Protein AF-A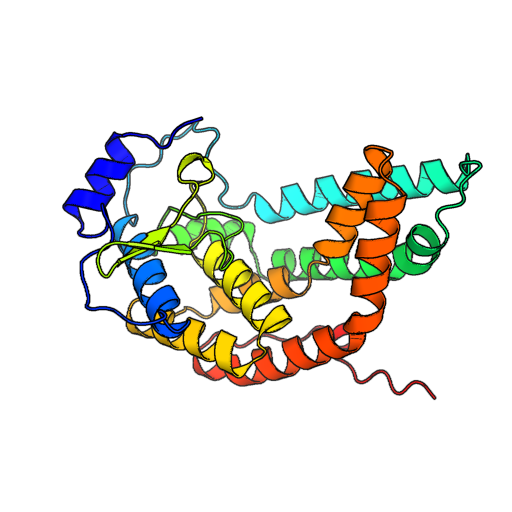0A2T5GAK4-F1 (afdb_monomer)

Mean predicted aligned error: 5.82 Å

Sequence (267 aa):
MSVPEDLLRYLERRGAGRAVAVRAGEAGHRAVGEALARLHLASRGYPLPGRSPRLRFGRLVQGWVDVLREARAFGETLRASPPESAWPLFEETYAYYHQLAQAALYYLLDHGYESLSVELRRYGVLAHQMLAPPLVAWEDGRIVFLAPDTWRFDVPTRDVAHYARHVLAEEGPESALAFLRGYAEVRPFVPEEGPFVYGVFLLPYEWIEAYKKYREGNVREAEARLAARVHRETEWANAVRKFREAWAAFGLDVAPIPWFEGARTVG

InterPro domains:
  IPR011009 Protein kinase-like domain superfamily [SSF56112] (25-243)
  IPR047175 Spore coat protein S-like [PTHR39179] (32-246)
  IPR060743 Spore coat protein Yuth-like [PF27663] (29-238)

Nearest PDB structures (foldseek):
  2q83-assembly1_A  TM=6.848E-01  e=9.026E-06  Bacillus subtilis
  2q83-assembly2_B  TM=6.922E-01  e=9.922E-06  Bacillus subtilis
  2pul-assembly1_B  TM=3.977E-01  e=2.954E-02  Bacillus subtilis
  2pul-assembly1_A  TM=4.063E-01  e=7.260E-02  Bacillus subtilis
  2pun-assembly1_A  TM=3.745E-01  e=1.165E-01  Bacillus subtilis

Organism: NCBI:txid933949

pLDDT: mean 87.03, std 13.25, range [29.89, 97.31]

Structure (mmCIF, N/CA/C/O backbone):
data_AF-A0A2T5GAK4-F1
#
_entry.id   AF-A0A2T5GAK4-F1
#
loop_
_atom_site.group_PDB
_atom_site.id
_atom_site.type_symbol
_atom_site.label_atom_id
_atom_site.label_alt_id
_atom_site.label_comp_id
_atom_site.label_asym_id
_atom_site.label_entity_id
_atom_site.label_seq_id
_atom_site.pdbx_PDB_ins_code
_atom_site.Cartn_x
_atom_site.Cartn_y
_atom_site.Cartn_z
_atom_site.occupancy
_atom_site.B_iso_or_equiv
_atom_site.auth_seq_id
_atom_site.auth_comp_id
_atom_site.auth_asym_id
_atom_site.auth_atom_id
_atom_site.pdbx_PDB_model_num
ATOM 1 N N . MET A 1 1 ? -10.006 17.665 -5.309 1.00 59.19 1 MET A N 1
ATOM 2 C CA . MET A 1 1 ? -11.305 17.755 -4.594 1.00 59.19 1 MET A CA 1
ATOM 3 C C . MET A 1 1 ? -11.008 17.745 -3.102 1.00 59.19 1 MET A C 1
ATOM 5 O O . MET A 1 1 ? -10.270 16.861 -2.687 1.00 59.19 1 MET A O 1
ATOM 9 N N . SER A 1 2 ? -11.548 18.668 -2.306 1.00 68.56 2 SER A N 1
ATOM 10 C CA . SER A 1 2 ? -11.371 18.712 -0.841 1.00 68.56 2 SER A CA 1
ATOM 11 C C . SER A 1 2 ? -12.211 17.648 -0.123 1.00 68.56 2 SER A C 1
ATOM 13 O O . SER A 1 2 ? -13.217 17.174 -0.667 1.00 68.56 2 SER A O 1
ATOM 15 N N . VAL A 1 3 ? -11.776 17.204 1.062 1.00 72.75 3 VAL A N 1
ATOM 16 C CA . VAL A 1 3 ? -12.572 16.294 1.910 1.00 72.75 3 VAL A CA 1
ATOM 17 C C . VAL A 1 3 ? -13.892 16.968 2.270 1.00 72.75 3 VAL A C 1
ATOM 19 O O . VAL A 1 3 ? -13.86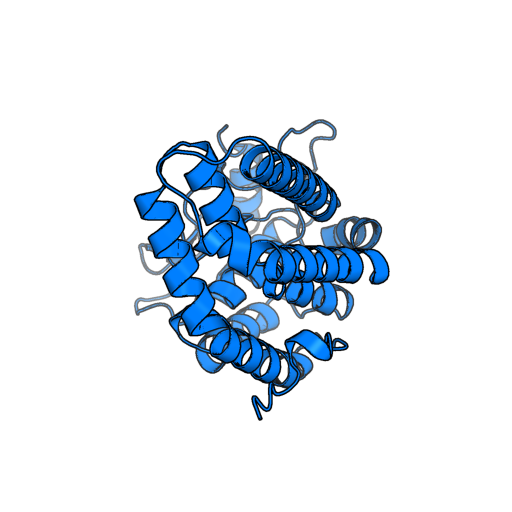8 18.154 2.593 1.00 72.75 3 VAL A O 1
ATOM 22 N N . PRO A 1 4 ? -15.028 16.250 2.224 1.00 80.19 4 PRO A N 1
ATOM 23 C CA . PRO A 1 4 ? -16.300 16.817 2.653 1.00 80.19 4 PRO A CA 1
ATOM 24 C C . PRO A 1 4 ? -16.226 17.324 4.106 1.00 80.19 4 PRO A C 1
ATOM 26 O O . PRO A 1 4 ? -15.792 16.597 5.001 1.00 80.19 4 PRO A O 1
ATOM 29 N N . GLU A 1 5 ? -16.636 18.568 4.365 1.00 84.31 5 GLU A N 1
ATOM 30 C CA . GLU A 1 5 ? -16.594 19.161 5.716 1.00 84.31 5 GLU A CA 1
ATOM 31 C C . GLU A 1 5 ? -17.464 18.400 6.725 1.00 84.31 5 GLU A C 1
ATOM 33 O O . GLU A 1 5 ? -17.171 18.340 7.918 1.00 84.31 5 GLU A O 1
ATOM 38 N N . ASP A 1 6 ? -18.561 17.808 6.262 1.00 85.69 6 ASP A N 1
ATOM 39 C CA . ASP A 1 6 ? -19.425 16.956 7.070 1.00 85.69 6 ASP A CA 1
ATOM 40 C C . ASP A 1 6 ? -18.721 15.663 7.507 1.00 85.69 6 ASP A C 1
ATOM 42 O O . ASP A 1 6 ? -18.937 15.231 8.639 1.00 85.69 6 ASP A O 1
ATOM 46 N N . LEU A 1 7 ? -17.834 15.097 6.677 1.00 84.38 7 LEU A N 1
ATOM 47 C CA . LEU A 1 7 ? -16.979 13.975 7.067 1.00 84.38 7 LEU A CA 1
ATOM 48 C C . L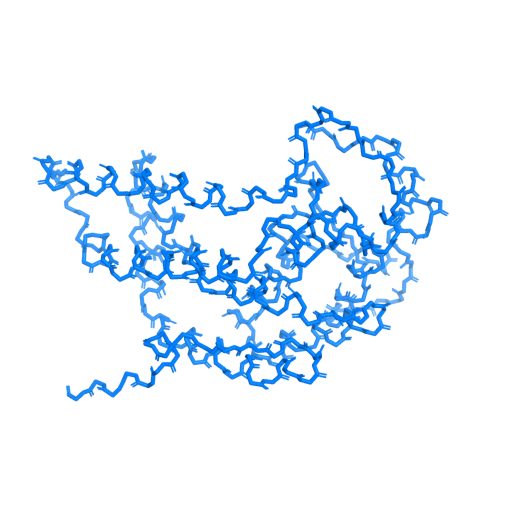EU A 1 7 ? -15.987 14.400 8.152 1.00 84.38 7 LEU A C 1
ATOM 50 O O . LEU A 1 7 ? -15.855 13.699 9.151 1.00 84.38 7 LEU A O 1
ATOM 54 N N . LEU A 1 8 ? -15.338 15.557 8.008 1.00 83.69 8 LEU A N 1
ATOM 55 C CA . LEU A 1 8 ? -14.422 16.062 9.036 1.00 83.69 8 LEU A CA 1
ATOM 56 C C . LEU A 1 8 ? -15.151 16.263 10.373 1.00 83.69 8 LEU A C 1
ATOM 58 O O . LEU A 1 8 ? -14.740 15.694 11.381 1.00 83.69 8 LEU A O 1
ATOM 62 N N . ARG A 1 9 ? -16.308 16.937 10.368 1.00 85.06 9 ARG A N 1
ATOM 63 C CA . ARG A 1 9 ? -17.152 17.103 11.568 1.00 85.06 9 ARG A CA 1
ATOM 64 C C . ARG A 1 9 ? -17.655 15.773 12.133 1.00 85.06 9 ARG A C 1
ATOM 66 O O . ARG A 1 9 ? -17.832 15.623 13.342 1.00 85.06 9 ARG A O 1
ATOM 73 N N . TYR A 1 10 ? -17.938 14.795 11.274 1.00 86.06 10 TYR A N 1
ATOM 74 C CA . TYR A 1 10 ? -18.326 13.454 11.703 1.00 86.06 10 TYR A CA 1
ATOM 75 C C . TYR A 1 10 ? -17.196 12.759 12.468 1.00 86.06 10 TYR A C 1
ATOM 77 O O . TYR A 1 10 ? -17.441 12.215 13.544 1.00 86.06 10 TYR A O 1
ATOM 85 N N . LEU A 1 11 ? -15.968 12.832 11.949 1.00 84.88 11 LEU A N 1
ATOM 86 C CA . LEU A 1 11 ? -14.782 12.306 12.617 1.00 84.88 11 LEU A CA 1
ATOM 87 C C . LEU A 1 11 ? -14.514 13.050 13.935 1.00 84.88 11 LEU A C 1
ATOM 89 O O . LEU A 1 11 ? -14.243 12.403 14.945 1.00 84.88 11 LEU A O 1
ATOM 93 N N . GLU A 1 12 ? -14.655 14.382 13.966 1.00 82.31 12 GLU A N 1
ATOM 94 C CA . GLU A 1 12 ? -14.501 15.218 15.177 1.00 82.31 12 GLU A CA 1
ATOM 95 C C . GLU A 1 12 ? -15.423 14.756 16.302 1.00 82.31 12 GLU A C 1
ATOM 97 O O . GLU A 1 12 ? -14.962 14.457 17.403 1.00 82.31 12 GLU A O 1
ATOM 102 N N . ARG A 1 13 ? -16.715 14.576 16.010 1.00 84.19 13 ARG A N 1
ATOM 103 C CA . ARG A 1 13 ? -17.699 14.108 17.001 1.00 84.19 13 ARG A CA 1
ATOM 104 C C . ARG A 1 13 ? -17.415 12.711 17.550 1.00 84.19 13 ARG A C 1
ATOM 106 O O . ARG A 1 13 ? -17.931 12.364 18.606 1.00 84.19 13 ARG A O 1
ATOM 113 N N . ARG A 1 14 ? -16.622 11.907 16.842 1.00 81.56 14 ARG A N 1
ATOM 114 C CA . ARG A 1 14 ? -16.227 10.551 17.249 1.00 81.56 14 ARG A CA 1
ATOM 115 C C . ARG A 1 14 ? -14.817 10.483 17.826 1.00 81.56 14 ARG A C 1
ATOM 117 O O . ARG A 1 14 ? -14.262 9.396 17.952 1.00 81.56 14 ARG A O 1
ATOM 124 N N . GLY A 1 15 ? -14.247 11.635 18.175 1.00 72.00 15 GLY A N 1
ATOM 125 C CA . GLY A 1 15 ? -12.924 11.723 18.784 1.00 72.00 15 GLY A CA 1
ATOM 126 C C . GLY A 1 15 ? -11.774 11.433 17.818 1.00 72.00 15 GLY A C 1
ATOM 127 O O . GLY A 1 15 ? -10.664 11.186 18.274 1.00 72.00 15 GLY A O 1
ATOM 128 N N . ALA A 1 16 ? -12.016 11.451 16.503 1.00 73.00 16 ALA A N 1
ATOM 129 C CA . ALA A 1 16 ? -10.972 11.315 15.482 1.00 73.00 16 ALA A CA 1
ATOM 130 C C . ALA A 1 16 ? -10.654 12.618 14.751 1.00 73.00 16 ALA A C 1
ATOM 132 O O . ALA A 1 16 ? -9.626 12.723 14.085 1.00 73.00 16 ALA A O 1
ATOM 133 N N . GLY A 1 17 ? -11.534 13.610 14.826 1.00 48.59 17 GLY A N 1
ATOM 134 C CA . GLY A 1 17 ? -11.313 14.860 14.124 1.00 48.59 17 GLY A CA 1
ATOM 135 C C . GLY A 1 17 ? -10.404 15.773 14.930 1.00 48.59 17 GLY A C 1
ATOM 136 O O . GLY A 1 17 ? -10.719 16.163 16.053 1.00 48.59 17 GLY A O 1
ATOM 137 N N . ARG A 1 18 ? -9.244 16.033 14.321 1.00 49.84 18 ARG A N 1
ATOM 138 C CA . ARG A 1 18 ? -7.993 16.475 14.944 1.00 49.84 18 ARG A CA 1
ATOM 139 C C . ARG A 1 18 ? -7.481 15.429 15.927 1.00 49.84 18 ARG A C 1
ATOM 141 O O . ARG A 1 18 ? -7.819 15.475 17.106 1.00 49.84 18 ARG A O 1
ATOM 148 N N . ALA A 1 19 ? -6.676 14.496 15.415 1.00 42.44 19 ALA A N 1
ATOM 149 C CA . ALA A 1 19 ? -5.935 13.490 16.172 1.00 42.44 19 ALA A CA 1
ATOM 150 C C . ALA A 1 19 ? -5.631 13.948 17.603 1.00 42.44 19 ALA A C 1
ATOM 152 O O . ALA A 1 19 ? -5.143 15.049 17.814 1.00 42.44 19 ALA A O 1
ATOM 153 N N . VAL A 1 20 ? -6.050 13.158 18.581 1.00 39.75 20 VAL A N 1
ATOM 154 C CA . VAL A 1 20 ? -6.153 13.520 19.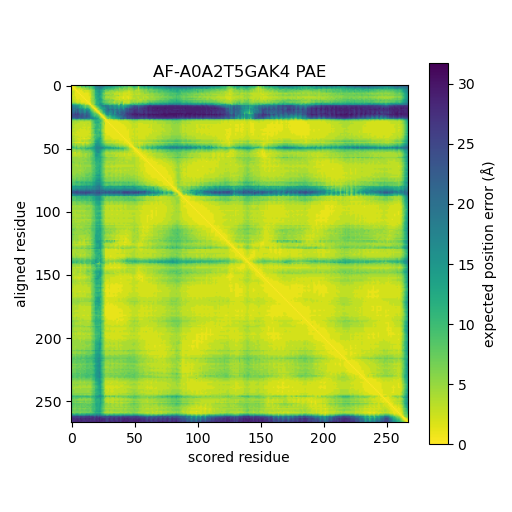998 1.00 39.75 20 VAL A CA 1
ATOM 155 C C . VAL A 1 20 ? -4.767 13.549 20.656 1.00 39.75 20 VAL A C 1
ATOM 157 O O . VAL A 1 20 ? -3.927 12.709 20.356 1.00 39.75 20 VAL A O 1
ATOM 160 N N . ALA A 1 21 ? -4.534 14.546 21.521 1.00 31.47 21 ALA A N 1
ATOM 161 C CA . ALA A 1 21 ? -3.251 14.846 22.171 1.00 31.47 21 ALA A CA 1
ATOM 162 C C . ALA A 1 21 ? -2.690 13.683 22.995 1.00 31.47 21 ALA A C 1
ATOM 164 O O . ALA A 1 21 ? -3.355 13.224 23.923 1.00 31.47 21 ALA A O 1
ATOM 165 N N . VAL A 1 22 ? -1.433 13.313 22.740 1.00 36.75 22 VAL A N 1
ATOM 166 C CA . VAL A 1 22 ? -0.571 12.505 23.615 1.00 36.75 22 VAL A CA 1
ATOM 167 C C . VAL A 1 22 ? 0.879 13.035 23.547 1.00 36.75 22 VAL A C 1
ATOM 169 O O . VAL A 1 22 ? 1.380 13.436 22.513 1.00 36.75 22 VAL A O 1
ATOM 172 N N . ARG A 1 23 ? 1.579 13.132 24.678 1.00 30.69 23 ARG A N 1
ATOM 173 C CA . ARG A 1 23 ? 2.852 13.878 24.798 1.00 30.69 23 ARG A CA 1
ATOM 174 C C . ARG A 1 23 ? 4.008 13.376 23.901 1.00 30.69 23 ARG A C 1
ATOM 176 O O . ARG A 1 23 ? 4.046 12.224 23.497 1.00 30.69 23 ARG A O 1
ATOM 183 N N . ALA A 1 24 ? 4.939 14.303 23.648 1.00 29.89 24 ALA A N 1
ATOM 184 C CA . ALA A 1 24 ? 6.011 14.310 22.647 1.00 29.89 24 ALA A CA 1
ATOM 185 C C . ALA A 1 24 ? 7.030 13.151 22.665 1.00 29.89 24 ALA A C 1
ATOM 187 O O . ALA A 1 24 ? 7.541 12.773 23.717 1.00 29.89 24 ALA A O 1
ATOM 188 N N . GLY A 1 25 ? 7.395 12.719 21.454 1.00 38.38 25 GLY A N 1
ATOM 189 C CA . GLY A 1 25 ? 8.554 11.903 21.080 1.00 38.38 25 GLY A CA 1
ATOM 190 C C . GLY A 1 25 ? 8.382 11.432 19.630 1.00 38.38 25 GLY A C 1
ATOM 191 O O . GLY A 1 25 ? 7.242 11.367 19.177 1.00 38.38 25 GLY A O 1
ATOM 192 N N . GLU A 1 26 ? 9.467 11.141 18.900 1.00 49.19 26 GLU A N 1
ATOM 193 C CA . GLU A 1 26 ? 9.424 10.415 17.616 1.00 49.19 26 GLU A CA 1
ATOM 194 C C . GLU A 1 26 ? 8.386 9.294 17.710 1.00 49.19 26 GLU A C 1
ATOM 196 O O . GLU A 1 26 ? 8.553 8.339 18.474 1.00 49.19 26 GLU A O 1
ATOM 201 N N . ALA A 1 27 ? 7.252 9.452 17.028 1.00 58.59 27 ALA A N 1
ATOM 202 C CA . ALA A 1 27 ? 6.162 8.511 17.184 1.00 58.59 27 ALA A CA 1
ATOM 203 C C . ALA A 1 27 ? 6.578 7.203 16.522 1.00 58.59 27 ALA A C 1
ATOM 205 O O . ALA A 1 27 ? 6.515 7.068 15.301 1.00 58.59 27 ALA A O 1
ATOM 206 N N . GLY A 1 28 ? 7.013 6.242 17.335 1.00 85.50 28 GLY A N 1
ATOM 207 C CA . GLY A 1 28 ? 7.319 4.906 16.849 1.00 85.50 28 GLY A CA 1
ATOM 208 C C . GLY A 1 28 ? 6.122 4.347 16.085 1.00 85.50 28 GLY A C 1
ATOM 209 O O . GLY A 1 28 ? 4.968 4.650 16.402 1.00 85.50 28 GLY A O 1
ATOM 210 N N . HIS A 1 29 ? 6.377 3.505 15.089 1.00 93.44 29 HIS A N 1
ATOM 211 C CA . HIS A 1 29 ? 5.343 2.986 14.191 1.00 93.44 29 HIS A CA 1
ATOM 212 C C . HIS A 1 29 ? 4.113 2.397 14.890 1.00 93.44 29 HIS A C 1
ATOM 214 O O . HIS A 1 29 ? 3.007 2.469 14.357 1.00 93.44 29 HIS A O 1
ATOM 220 N N . ARG A 1 30 ? 4.274 1.875 16.112 1.00 94.75 30 ARG A N 1
ATOM 221 C CA . ARG A 1 30 ? 3.161 1.453 16.971 1.00 94.75 30 ARG A CA 1
ATOM 222 C C . ARG A 1 30 ? 2.136 2.567 17.206 1.00 94.75 30 ARG A C 1
ATOM 224 O O . ARG A 1 30 ? 0.949 2.342 17.001 1.00 94.75 30 ARG A O 1
ATOM 231 N N . ALA A 1 31 ? 2.572 3.768 17.579 1.00 92.06 31 ALA A N 1
ATOM 232 C CA . ALA A 1 31 ? 1.668 4.895 17.802 1.00 92.06 31 ALA A CA 1
ATOM 233 C C . ALA A 1 31 ? 0.937 5.292 16.506 1.00 92.06 31 ALA A C 1
ATOM 235 O O . ALA A 1 31 ? -0.252 5.609 16.538 1.00 92.06 31 ALA A O 1
ATOM 236 N N . VAL A 1 32 ? 1.615 5.206 15.354 1.00 94.19 32 VAL A N 1
ATOM 237 C CA . VAL A 1 32 ? 0.993 5.440 14.038 1.00 94.19 32 VAL A CA 1
ATOM 238 C C . VAL A 1 32 ? -0.094 4.408 13.748 1.00 94.19 32 VAL A C 1
ATOM 240 O O . VAL A 1 32 ? -1.190 4.785 13.330 1.00 94.19 32 VAL A O 1
ATOM 243 N N . GLY A 1 33 ? 0.169 3.129 14.024 1.00 95.81 33 GLY A N 1
ATOM 244 C CA . GLY A 1 33 ? -0.825 2.060 13.910 1.00 95.81 33 GLY A CA 1
ATOM 245 C C . GLY A 1 33 ? -2.055 2.327 14.772 1.00 95.81 33 GLY A C 1
ATOM 246 O O . GLY A 1 33 ? -3.183 2.260 14.279 1.00 95.81 33 GLY A O 1
ATOM 247 N N . GLU A 1 34 ? -1.838 2.717 16.028 1.00 95.25 34 GLU A N 1
ATOM 248 C CA . GLU A 1 34 ? -2.904 3.038 16.977 1.00 95.25 34 GLU A CA 1
ATOM 249 C C . GLU A 1 34 ? -3.774 4.210 16.488 1.00 95.25 34 GLU A C 1
ATOM 251 O O . GLU A 1 34 ? -5.005 4.119 16.438 1.00 95.25 34 GLU A O 1
ATOM 256 N N . ALA A 1 35 ? -3.141 5.311 16.072 1.00 92.88 35 ALA A N 1
ATOM 257 C CA . ALA A 1 35 ? -3.831 6.495 15.569 1.00 92.88 35 ALA A CA 1
ATOM 258 C C . ALA A 1 35 ? -4.633 6.197 14.293 1.00 92.88 35 ALA A C 1
ATOM 260 O O . ALA A 1 35 ? -5.776 6.647 14.154 1.00 92.88 35 ALA A O 1
ATOM 261 N N . LEU A 1 36 ? -4.068 5.401 13.382 1.00 95.00 36 LEU A N 1
ATOM 262 C CA . LEU A 1 36 ? -4.729 5.009 12.142 1.00 95.00 36 LEU A CA 1
ATOM 263 C C . LEU A 1 36 ? -5.955 4.128 12.415 1.00 95.00 36 LEU A C 1
ATOM 265 O O . LEU A 1 36 ? -7.020 4.340 11.832 1.00 95.00 36 LEU A O 1
ATOM 269 N N . ALA A 1 37 ? -5.846 3.165 13.332 1.00 95.69 37 ALA A N 1
ATOM 270 C CA . ALA A 1 37 ? -6.973 2.327 13.730 1.00 95.69 37 ALA A CA 1
ATOM 271 C C . ALA A 1 37 ? -8.119 3.156 14.334 1.00 95.69 37 ALA A C 1
ATOM 273 O O . ALA A 1 37 ? -9.284 2.946 13.984 1.00 95.69 37 ALA A O 1
ATOM 274 N N . ARG A 1 38 ? -7.805 4.155 15.174 1.00 94.06 38 ARG A N 1
ATOM 275 C CA . ARG A 1 38 ? -8.803 5.089 15.728 1.00 94.06 38 ARG A CA 1
ATOM 276 C C . ARG A 1 38 ? -9.499 5.901 14.631 1.00 94.06 38 ARG A C 1
ATOM 278 O O . ARG A 1 38 ? -10.726 6.016 14.660 1.00 94.06 38 ARG A O 1
ATOM 285 N N . LEU A 1 39 ? -8.754 6.414 13.645 1.00 92.19 39 LEU A N 1
ATOM 286 C CA . LEU A 1 39 ? -9.322 7.123 12.489 1.00 92.19 39 LEU A CA 1
ATOM 287 C C . LEU A 1 39 ? -10.314 6.235 11.723 1.00 92.19 39 LEU A C 1
ATOM 289 O O . LEU A 1 39 ? -11.446 6.645 11.445 1.00 92.19 39 LEU A O 1
ATOM 293 N N . HIS A 1 40 ? -9.916 4.999 11.421 1.00 94.62 40 HIS A N 1
ATOM 294 C CA . HIS A 1 40 ? -10.762 4.045 10.713 1.00 94.62 40 HIS A CA 1
ATOM 295 C C . HIS A 1 40 ? -12.032 3.701 11.493 1.00 94.62 40 HIS A C 1
ATOM 297 O O . HIS A 1 40 ? -13.131 3.807 10.939 1.00 94.62 40 HIS A O 1
ATOM 303 N N . LEU A 1 41 ? -11.914 3.376 12.784 1.00 93.50 41 LEU A N 1
ATOM 304 C CA . LEU A 1 41 ? -13.068 3.091 13.638 1.00 93.50 41 LEU A CA 1
ATOM 305 C C . LEU A 1 41 ? -14.018 4.285 13.737 1.00 93.50 41 LEU A C 1
ATOM 307 O O . LEU A 1 41 ? -15.235 4.108 13.677 1.00 93.50 41 LEU A O 1
ATOM 311 N N . ALA A 1 42 ? -13.494 5.505 13.837 1.00 92.19 42 ALA A N 1
ATOM 312 C CA . ALA A 1 42 ? -14.329 6.695 13.881 1.00 92.19 42 ALA A CA 1
ATOM 313 C C . ALA A 1 42 ? -15.108 6.905 12.579 1.00 92.19 42 ALA A C 1
ATOM 315 O O . ALA A 1 42 ? -16.262 7.325 12.634 1.00 92.19 42 ALA A O 1
ATOM 316 N N . SER A 1 43 ? -14.532 6.551 11.425 1.00 92.44 43 SER A N 1
ATOM 317 C CA . SER A 1 43 ? -15.225 6.629 10.133 1.00 92.44 43 SER A CA 1
ATOM 318 C C . SER A 1 43 ? -16.385 5.631 9.996 1.00 92.44 43 SER A C 1
ATOM 320 O O . SER A 1 43 ? -17.304 5.866 9.214 1.00 92.44 43 SER A O 1
ATOM 322 N N . ARG A 1 44 ? -16.391 4.532 10.766 1.00 92.06 44 ARG A N 1
ATOM 323 C CA . ARG A 1 44 ? -17.405 3.465 10.693 1.00 92.06 44 ARG A CA 1
ATOM 324 C C . ARG A 1 44 ? -18.827 4.024 10.714 1.00 92.06 44 ARG A C 1
ATOM 326 O O . ARG A 1 44 ? -19.180 4.792 11.603 1.00 92.06 44 ARG A O 1
ATOM 333 N N . GLY A 1 45 ? -19.677 3.592 9.786 1.00 89.50 45 GLY A N 1
ATOM 334 C CA . GLY A 1 45 ? -21.082 4.014 9.731 1.00 89.50 45 GLY A CA 1
ATOM 335 C C . GLY A 1 45 ? -21.310 5.437 9.213 1.00 89.50 45 GLY A C 1
ATOM 336 O O . GLY A 1 45 ? -22.447 5.901 9.246 1.00 89.50 45 GLY A O 1
ATOM 337 N N . TYR A 1 46 ? -20.268 6.124 8.727 1.00 90.81 46 TYR A N 1
ATOM 338 C CA . TYR A 1 46 ? -20.453 7.374 7.996 1.00 90.81 46 TYR A CA 1
ATOM 339 C C . TYR A 1 46 ? -21.335 7.114 6.757 1.00 90.81 46 TYR A C 1
ATOM 341 O O . TYR A 1 46 ? -21.065 6.163 6.012 1.00 90.81 46 TYR A O 1
ATOM 349 N N . PRO A 1 47 ? -22.393 7.914 6.528 1.00 89.12 47 PRO A N 1
ATOM 350 C CA . PRO A 1 47 ? -23.311 7.701 5.416 1.00 89.12 47 PRO A CA 1
ATOM 351 C C . PRO A 1 47 ? -22.600 7.948 4.082 1.00 89.12 47 PRO A C 1
ATOM 353 O O . PRO A 1 47 ? -22.197 9.065 3.768 1.00 89.12 47 PRO A O 1
ATOM 356 N N . LEU A 1 48 ? -22.448 6.891 3.283 1.00 86.81 48 LEU A N 1
ATOM 357 C CA . LEU A 1 48 ? -21.737 6.970 2.013 1.00 86.81 48 LEU A CA 1
ATOM 358 C C . LEU A 1 48 ? -22.604 7.631 0.927 1.00 86.81 48 LEU A C 1
ATOM 360 O O . LEU A 1 48 ? -23.692 7.135 0.624 1.00 86.81 48 LEU A O 1
ATOM 364 N N . PRO A 1 49 ? -22.117 8.694 0.267 1.00 81.44 49 PRO A N 1
ATOM 365 C CA . PRO A 1 49 ? -22.820 9.289 -0.860 1.00 81.44 49 PRO A CA 1
ATOM 366 C C . PRO A 1 49 ? -22.788 8.342 -2.066 1.00 81.44 49 PRO A C 1
ATOM 368 O O . PRO A 1 49 ? -21.728 8.120 -2.649 1.00 81.44 49 PRO A O 1
ATOM 371 N N . GLY A 1 50 ? -23.947 7.809 -2.471 1.00 79.00 50 GLY A N 1
ATOM 372 C CA . GLY A 1 50 ? -24.060 6.705 -3.442 1.00 79.00 50 GLY A CA 1
ATOM 373 C C . GLY A 1 50 ? -23.435 6.930 -4.829 1.00 79.00 50 GLY A C 1
ATOM 374 O O . GLY A 1 50 ? -23.126 5.960 -5.513 1.00 79.00 50 GLY A O 1
ATOM 375 N N . ARG A 1 51 ? -23.198 8.181 -5.250 1.00 82.69 51 ARG A N 1
ATOM 376 C CA . ARG A 1 51 ? -22.522 8.523 -6.522 1.00 82.69 51 ARG A CA 1
ATOM 377 C C . ARG A 1 51 ? -21.195 9.263 -6.336 1.00 82.69 51 ARG A C 1
ATOM 379 O O . ARG A 1 51 ? -20.735 9.952 -7.242 1.00 82.69 51 ARG A O 1
ATOM 386 N N . SER A 1 52 ? -20.573 9.163 -5.165 1.00 86.31 52 SER A N 1
ATOM 387 C CA . SER A 1 52 ? -19.346 9.913 -4.910 1.00 86.31 52 SER A CA 1
ATOM 388 C C . SER A 1 52 ? -18.161 9.396 -5.727 1.00 86.31 52 SER A C 1
ATOM 390 O O . SER A 1 52 ? -17.842 8.204 -5.660 1.00 86.31 52 SER A O 1
ATOM 392 N N . PRO A 1 53 ? -17.411 10.287 -6.405 1.00 84.94 53 PRO A N 1
ATOM 393 C CA . PRO A 1 53 ? -16.186 9.919 -7.107 1.00 84.94 53 PRO A CA 1
ATOM 394 C C . PRO A 1 53 ? -15.065 9.481 -6.154 1.00 84.94 53 PRO A C 1
ATOM 396 O O . PRO A 1 53 ? -14.005 9.074 -6.627 1.00 84.94 53 PRO A O 1
ATOM 399 N N . ARG A 1 54 ? -15.268 9.546 -4.829 1.00 88.31 54 ARG A N 1
ATOM 400 C CA . ARG A 1 54 ? -14.346 9.034 -3.804 1.00 88.31 54 ARG A CA 1
ATOM 401 C C . ARG A 1 54 ? -14.576 7.567 -3.438 1.00 88.31 54 ARG A C 1
ATOM 403 O O . ARG A 1 54 ? -13.721 7.011 -2.762 1.00 88.31 54 ARG A O 1
ATOM 410 N N . LEU A 1 55 ? -15.686 6.948 -3.848 1.00 91.31 55 LEU A N 1
ATOM 411 C CA . LEU A 1 55 ? -15.962 5.535 -3.563 1.00 91.31 55 LEU A CA 1
ATOM 412 C C . LEU A 1 55 ? -14.986 4.626 -4.322 1.00 91.31 55 LEU A C 1
ATOM 414 O O . LEU A 1 55 ? -14.847 4.733 -5.544 1.00 91.31 55 LEU A O 1
ATOM 418 N N . ARG A 1 56 ? -14.283 3.756 -3.591 1.00 90.81 56 ARG A N 1
ATOM 419 C CA . ARG A 1 56 ? -13.230 2.867 -4.112 1.00 90.81 56 ARG A CA 1
ATOM 420 C C . ARG A 1 56 ? -13.346 1.407 -3.682 1.00 90.81 56 ARG A C 1
ATOM 422 O O . ARG A 1 56 ? -12.649 0.588 -4.266 1.00 90.81 56 ARG A O 1
ATOM 429 N N . PHE A 1 57 ? -14.267 1.070 -2.782 1.00 90.00 57 PHE A N 1
ATOM 430 C CA . PHE A 1 57 ? -14.564 -0.321 -2.429 1.00 90.00 57 PHE A CA 1
ATOM 431 C C . PHE A 1 57 ? -14.706 -1.225 -3.658 1.00 90.00 57 PHE A C 1
ATOM 433 O O . PHE A 1 57 ? -15.471 -0.903 -4.571 1.00 90.00 57 PHE A O 1
ATOM 440 N N . GLY A 1 58 ? -13.966 -2.332 -3.662 1.00 88.06 58 GLY A N 1
ATOM 441 C CA . GLY A 1 58 ? -13.972 -3.346 -4.717 1.00 88.06 58 GLY A CA 1
ATOM 442 C C . GLY A 1 58 ? -13.235 -2.937 -5.990 1.00 88.06 58 GLY A C 1
ATOM 443 O O . GLY A 1 58 ? -13.112 -3.735 -6.909 1.00 88.06 58 GLY A O 1
ATOM 444 N N . ARG A 1 59 ? -12.704 -1.709 -6.072 1.00 89.81 59 ARG A N 1
ATOM 445 C CA . ARG A 1 59 ? -12.125 -1.171 -7.315 1.00 89.81 59 ARG A CA 1
ATOM 446 C C . ARG A 1 59 ? -10.611 -1.304 -7.422 1.00 89.81 59 ARG A C 1
ATOM 448 O O . ARG A 1 59 ? -10.074 -0.981 -8.479 1.00 89.81 59 ARG A O 1
ATOM 455 N N . LEU A 1 60 ? -9.916 -1.738 -6.365 1.00 89.81 60 LEU A N 1
ATOM 456 C CA . LEU A 1 60 ? -8.454 -1.873 -6.380 1.00 89.81 60 LEU A CA 1
ATOM 457 C C . LEU A 1 60 ? -7.988 -2.779 -7.523 1.00 89.81 60 LEU A C 1
ATOM 459 O O . LEU A 1 60 ? -7.170 -2.356 -8.335 1.00 89.81 60 LEU A O 1
ATOM 463 N N . VAL A 1 61 ? -8.565 -3.981 -7.609 1.00 92.06 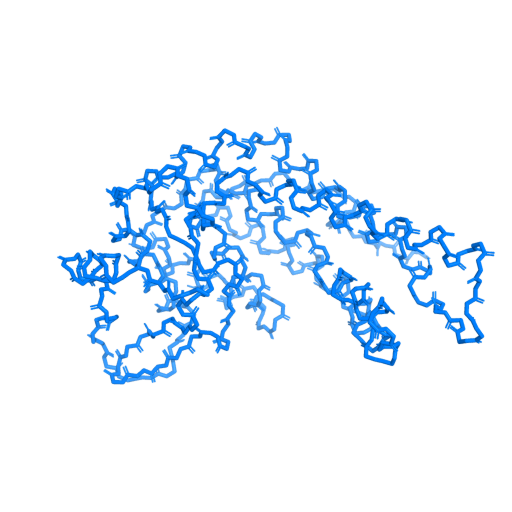61 VAL A N 1
ATOM 464 C CA . VAL A 1 61 ? -8.206 -4.980 -8.623 1.00 92.06 61 VAL A CA 1
ATOM 465 C C . VAL A 1 61 ? -8.425 -4.442 -10.032 1.00 92.06 61 VAL A C 1
ATOM 467 O O . VAL A 1 61 ? -7.508 -4.515 -10.843 1.00 92.06 61 VAL A O 1
ATOM 470 N N . GLN A 1 62 ? -9.578 -3.827 -10.318 1.00 91.94 62 GLN A N 1
ATOM 471 C CA . GLN A 1 62 ? -9.831 -3.243 -11.640 1.00 91.94 62 GLN A CA 1
ATOM 472 C C . GLN A 1 62 ? -8.796 -2.165 -11.995 1.00 91.94 62 GLN A C 1
ATOM 474 O O . GLN A 1 62 ? -8.286 -2.150 -13.111 1.00 91.94 62 GLN A O 1
ATOM 479 N N . GLY A 1 63 ? -8.425 -1.312 -11.034 1.00 91.44 63 GLY A N 1
ATOM 480 C CA . GLY A 1 63 ? -7.372 -0.319 -11.244 1.00 91.44 63 GLY A CA 1
ATOM 481 C C . GLY A 1 63 ? -6.017 -0.947 -11.587 1.00 91.44 63 GLY A C 1
ATOM 482 O O . GLY A 1 63 ? -5.284 -0.408 -12.411 1.00 91.44 63 GLY A O 1
ATOM 483 N N . TRP A 1 64 ? -5.687 -2.100 -10.998 1.00 93.81 64 TRP A N 1
ATOM 484 C CA . TRP A 1 64 ? -4.471 -2.841 -11.339 1.00 93.81 64 TRP A CA 1
ATOM 485 C C . TRP A 1 64 ? -4.569 -3.529 -12.705 1.00 93.81 64 TRP A C 1
ATOM 487 O O . TRP A 1 64 ? -3.595 -3.487 -13.453 1.00 93.81 64 TRP A O 1
ATOM 497 N N . VAL A 1 65 ? -5.732 -4.091 -13.074 1.00 95.12 65 VAL A N 1
ATOM 498 C CA . VAL A 1 65 ? -5.976 -4.630 -14.431 1.00 95.12 65 VAL A CA 1
ATOM 499 C C . VAL A 1 65 ? -5.674 -3.568 -15.483 1.00 95.12 65 VAL A C 1
ATOM 501 O O . VAL A 1 65 ? -4.970 -3.845 -16.455 1.00 95.12 65 VAL A O 1
ATOM 504 N N . ASP A 1 66 ? -6.213 -2.364 -15.295 1.00 94.75 66 ASP A N 1
ATOM 505 C CA . ASP A 1 66 ? -6.078 -1.283 -16.267 1.00 94.75 66 ASP A CA 1
ATOM 506 C C . ASP A 1 66 ? -4.608 -0.868 -16.412 1.00 94.75 66 ASP A C 1
ATOM 508 O O . ASP A 1 66 ? -4.085 -0.848 -17.526 1.00 94.75 66 ASP A O 1
ATOM 512 N N . VAL A 1 67 ? -3.896 -0.674 -15.295 1.00 93.31 67 VAL A N 1
ATOM 513 C CA . VAL A 1 67 ? -2.456 -0.360 -15.302 1.00 93.31 67 VAL A CA 1
ATOM 514 C C . VAL A 1 67 ? -1.635 -1.438 -16.018 1.00 93.31 67 VAL A C 1
ATOM 516 O O . VAL A 1 67 ? -0.759 -1.101 -16.813 1.00 93.31 67 VAL A O 1
ATOM 519 N N . LEU A 1 68 ? -1.912 -2.725 -15.781 1.00 93.94 68 LEU A N 1
ATOM 520 C CA . LEU A 1 68 ? -1.177 -3.815 -16.432 1.00 93.94 68 LEU A CA 1
ATOM 521 C C . LEU A 1 68 ? -1.471 -3.915 -17.925 1.00 93.94 68 LEU A C 1
ATOM 523 O O . LEU A 1 68 ? -0.560 -4.166 -18.714 1.00 93.94 68 LEU A O 1
ATOM 527 N N . ARG A 1 69 ? -2.717 -3.664 -18.333 1.00 94.75 69 ARG A N 1
ATOM 528 C CA . ARG A 1 69 ? -3.079 -3.598 -19.751 1.00 94.75 69 ARG A CA 1
ATOM 529 C C . ARG A 1 69 ? -2.308 -2.490 -20.460 1.00 94.75 69 ARG A C 1
ATOM 531 O O . ARG A 1 69 ? -1.791 -2.715 -21.553 1.00 94.75 69 ARG A O 1
ATOM 538 N N . GLU A 1 70 ? -2.211 -1.318 -19.839 1.00 93.25 70 GLU A N 1
ATOM 539 C CA . GLU A 1 70 ? -1.448 -0.211 -20.407 1.00 93.25 70 GLU A CA 1
ATOM 540 C C . GLU A 1 70 ? 0.061 -0.511 -20.447 1.00 93.25 70 GLU A C 1
ATOM 542 O O . GLU A 1 70 ? 0.698 -0.278 -21.473 1.00 93.25 70 GLU A O 1
ATOM 547 N N . ALA A 1 71 ? 0.629 -1.086 -19.379 1.00 91.25 71 ALA A N 1
ATOM 548 C CA . ALA A 1 71 ? 2.041 -1.475 -19.335 1.00 91.25 71 ALA A CA 1
ATOM 549 C C . ALA A 1 71 ? 2.391 -2.521 -20.406 1.00 91.25 71 ALA A C 1
ATOM 551 O O . ALA A 1 71 ? 3.449 -2.445 -21.035 1.00 91.25 71 ALA A O 1
ATOM 552 N N . ARG A 1 72 ? 1.481 -3.465 -20.672 1.00 91.25 72 ARG A N 1
ATOM 553 C CA . ARG A 1 72 ? 1.621 -4.437 -21.759 1.00 91.25 72 ARG A CA 1
ATOM 554 C C . ARG A 1 72 ? 1.619 -3.773 -23.133 1.00 91.25 72 ARG A C 1
ATOM 556 O O . ARG A 1 72 ? 2.526 -4.025 -23.923 1.00 91.25 72 ARG A O 1
ATOM 563 N N . ALA A 1 73 ? 0.627 -2.927 -23.415 1.00 90.94 73 ALA A N 1
ATOM 564 C CA . ALA A 1 73 ? 0.533 -2.219 -24.694 1.00 90.94 73 ALA A CA 1
ATOM 565 C C . ALA A 1 73 ? 1.774 -1.344 -24.946 1.00 90.94 73 ALA A C 1
ATOM 567 O O . ALA A 1 73 ? 2.271 -1.237 -26.069 1.00 90.94 73 ALA A O 1
ATOM 568 N N . PHE A 1 74 ? 2.320 -0.764 -23.878 1.00 88.00 74 PHE A N 1
ATOM 569 C CA . PHE A 1 74 ? 3.560 -0.008 -23.919 1.00 88.00 74 PHE A CA 1
ATOM 570 C C . PHE A 1 74 ? 4.774 -0.877 -24.268 1.00 88.00 74 PHE A C 1
ATOM 572 O O . PHE A 1 74 ? 5.519 -0.536 -25.182 1.00 88.00 74 PHE A O 1
ATOM 579 N N . GLY A 1 75 ? 4.936 -2.035 -23.621 1.00 85.50 75 GLY A N 1
ATOM 580 C CA . GLY A 1 75 ? 6.000 -2.989 -23.957 1.00 85.50 75 GLY A CA 1
ATOM 581 C C . GLY A 1 75 ? 5.889 -3.570 -25.375 1.00 85.50 75 GLY A C 1
ATOM 582 O O . GLY A 1 75 ? 6.899 -3.864 -26.009 1.00 85.50 75 GLY A O 1
ATOM 583 N N . GLU A 1 76 ? 4.676 -3.737 -25.908 1.00 87.69 76 GLU A N 1
ATOM 584 C CA . GLU A 1 76 ? 4.450 -4.105 -27.318 1.00 87.69 76 GLU A CA 1
ATOM 585 C C . GLU A 1 76 ? 4.861 -2.972 -28.271 1.00 87.69 76 GLU A C 1
ATOM 587 O O . GLU A 1 76 ? 5.562 -3.222 -29.250 1.00 87.69 76 GLU A O 1
ATOM 592 N N . THR A 1 77 ? 4.503 -1.728 -27.942 1.00 85.50 77 THR A N 1
ATOM 593 C CA . THR A 1 77 ? 4.905 -0.539 -28.713 1.00 85.50 77 THR A CA 1
ATOM 594 C C . THR A 1 77 ? 6.424 -0.395 -28.761 1.00 85.50 77 THR A C 1
ATOM 596 O O . THR A 1 77 ? 6.976 -0.131 -29.826 1.00 85.50 77 THR A O 1
ATOM 599 N N . LEU A 1 78 ? 7.110 -0.625 -27.637 1.00 81.00 78 LEU A N 1
ATOM 600 C CA . LEU A 1 78 ? 8.565 -0.512 -27.570 1.00 81.00 78 LEU A CA 1
ATOM 601 C C . LEU A 1 78 ? 9.295 -1.531 -28.424 1.00 81.00 78 LEU A C 1
ATOM 603 O O . LEU A 1 78 ? 10.263 -1.186 -29.088 1.00 81.00 78 LEU A O 1
ATOM 607 N N . ARG A 1 79 ? 8.818 -2.775 -28.438 1.00 83.19 79 ARG A N 1
ATOM 608 C CA . ARG A 1 79 ? 9.416 -3.829 -29.265 1.00 83.19 79 ARG A CA 1
ATOM 609 C C . ARG A 1 79 ? 9.168 -3.603 -30.754 1.00 83.19 79 ARG A C 1
ATOM 611 O O . ARG A 1 7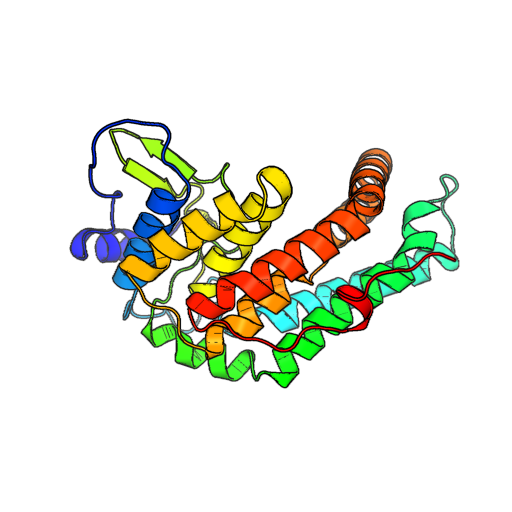9 ? 10.015 -3.952 -31.567 1.00 83.19 79 ARG A O 1
ATOM 618 N N . ALA A 1 80 ? 8.018 -3.029 -31.112 1.00 86.00 80 ALA A N 1
ATOM 619 C CA . ALA A 1 80 ? 7.692 -2.703 -32.498 1.00 86.00 80 ALA A CA 1
ATOM 620 C C . ALA A 1 80 ? 8.484 -1.493 -33.021 1.00 86.00 80 ALA A C 1
ATOM 622 O O . ALA A 1 80 ? 8.916 -1.499 -34.172 1.00 86.00 80 ALA A O 1
ATOM 623 N N . SER A 1 81 ? 8.685 -0.483 -32.170 1.00 81.88 81 SER A N 1
ATOM 624 C CA . SER A 1 81 ? 9.389 0.757 -32.503 1.00 81.88 81 SER A CA 1
ATOM 625 C C . SER A 1 81 ? 10.326 1.166 -31.360 1.00 81.88 81 SER A C 1
ATOM 627 O O . SER A 1 81 ? 9.973 2.053 -30.574 1.00 81.88 81 SER A O 1
ATOM 629 N N . PRO A 1 82 ? 11.511 0.537 -31.245 1.00 76.88 82 PRO A N 1
ATOM 630 C CA . PRO A 1 82 ? 12.450 0.851 -30.177 1.00 76.88 82 PRO A CA 1
ATOM 631 C C . PRO A 1 82 ? 12.923 2.310 -30.280 1.00 76.88 82 PRO A C 1
ATOM 633 O O . PRO A 1 82 ? 13.355 2.730 -31.358 1.00 76.88 82 PRO A O 1
ATOM 636 N N . PRO A 1 83 ? 12.845 3.106 -29.200 1.00 73.19 83 PRO A N 1
ATOM 637 C CA . PRO A 1 83 ? 13.425 4.442 -29.180 1.00 73.19 83 PRO A CA 1
ATOM 638 C C . PRO A 1 83 ? 14.948 4.379 -29.363 1.00 73.19 83 PRO A C 1
ATOM 640 O O . PRO A 1 83 ? 15.591 3.407 -28.974 1.00 73.19 83 PRO A O 1
ATOM 643 N N . GLU A 1 84 ? 15.540 5.450 -29.905 1.00 68.25 84 GLU A N 1
ATOM 644 C CA . GLU A 1 84 ? 17.004 5.583 -30.055 1.00 68.25 84 GLU A CA 1
ATOM 645 C C . GLU A 1 84 ? 17.740 5.421 -28.715 1.00 68.25 84 GLU A C 1
ATOM 647 O O . GLU A 1 84 ? 18.819 4.834 -28.651 1.00 68.25 84 GLU A O 1
ATOM 652 N N . SER A 1 85 ? 17.125 5.898 -27.626 1.00 64.75 85 SER A N 1
ATOM 653 C CA . SER A 1 85 ? 17.497 5.488 -26.275 1.00 64.75 85 SER A CA 1
ATOM 654 C C . SER A 1 85 ? 16.804 4.167 -25.972 1.00 64.75 85 SER A C 1
ATOM 656 O O . SER A 1 85 ? 15.666 4.166 -25.518 1.00 64.75 85 SER A O 1
ATOM 658 N N . ALA A 1 86 ? 17.460 3.039 -26.243 1.00 61.72 86 ALA A N 1
ATOM 659 C CA . ALA A 1 86 ? 16.956 1.743 -25.798 1.00 61.72 86 ALA A CA 1
ATOM 660 C C . ALA A 1 86 ? 16.644 1.798 -24.289 1.00 61.72 86 ALA A C 1
ATOM 662 O O . ALA A 1 86 ? 17.390 2.418 -23.526 1.00 61.72 86 ALA A O 1
ATOM 663 N N . TRP A 1 87 ? 15.552 1.160 -23.859 1.00 76.06 87 TRP A N 1
ATOM 664 C CA . TRP A 1 87 ? 15.171 1.029 -22.441 1.00 76.06 87 TRP A CA 1
ATOM 665 C C . TRP A 1 87 ? 15.408 -0.414 -21.983 1.00 76.06 87 TRP A C 1
ATOM 667 O O . TRP A 1 87 ? 14.444 -1.140 -21.713 1.00 76.06 87 TRP A O 1
ATOM 677 N N . PRO A 1 88 ? 16.679 -0.869 -21.972 1.00 78.12 88 PRO A N 1
ATOM 678 C CA . PRO A 1 88 ? 17.022 -2.280 -21.826 1.00 78.12 88 PRO A CA 1
ATOM 679 C C . PRO A 1 88 ? 16.464 -2.854 -20.529 1.00 78.12 88 PRO A C 1
ATOM 681 O O . PRO A 1 88 ? 15.896 -3.941 -20.526 1.00 78.12 88 PRO A O 1
ATOM 684 N N . LEU A 1 89 ? 16.509 -2.082 -19.442 1.00 84.56 89 LEU A N 1
ATOM 685 C CA . LEU A 1 89 ? 16.093 -2.574 -18.140 1.00 84.56 89 LEU A CA 1
ATOM 686 C C . LEU A 1 89 ? 14.581 -2.809 -18.055 1.00 84.56 89 LEU A C 1
ATOM 688 O O . LEU A 1 89 ? 14.139 -3.753 -17.396 1.00 84.56 89 LEU A O 1
ATOM 692 N N . PHE A 1 90 ? 13.766 -1.985 -18.722 1.00 85.06 90 PHE A N 1
ATOM 693 C CA . PHE A 1 90 ? 12.324 -2.220 -18.769 1.00 85.06 90 PHE A CA 1
ATOM 694 C C . PHE A 1 90 ? 12.005 -3.520 -19.504 1.00 85.06 90 PHE A C 1
ATOM 696 O O . PHE A 1 90 ? 11.219 -4.317 -19.000 1.00 85.06 90 PHE A O 1
ATOM 703 N N . GLU A 1 91 ? 12.629 -3.756 -20.659 1.00 84.06 91 GLU A N 1
ATOM 704 C CA . GLU A 1 91 ? 12.411 -4.971 -21.448 1.00 84.06 91 GLU A CA 1
ATOM 705 C C . GLU A 1 91 ? 12.906 -6.227 -20.716 1.00 84.06 91 GLU A C 1
ATOM 707 O O . GLU A 1 91 ? 12.158 -7.199 -20.594 1.00 84.06 91 GLU A O 1
ATOM 712 N N . GLU A 1 92 ? 14.113 -6.177 -20.147 1.00 87.25 92 GLU A N 1
ATOM 713 C CA . GLU A 1 92 ? 14.725 -7.276 -19.388 1.00 87.25 92 GLU A CA 1
ATOM 714 C C . GLU A 1 92 ? 13.887 -7.691 -18.173 1.00 87.25 92 GLU A C 1
ATOM 716 O O . GLU A 1 92 ? 13.801 -8.872 -17.830 1.00 87.25 92 GLU A O 1
ATOM 721 N N . THR A 1 93 ? 13.243 -6.726 -17.515 1.00 90.75 93 THR A N 1
ATOM 722 C CA . THR A 1 93 ? 12.503 -6.970 -16.270 1.00 90.75 93 THR A CA 1
ATOM 723 C C . THR A 1 93 ? 10.992 -7.100 -16.468 1.00 90.75 93 THR A C 1
ATOM 725 O O . THR A 1 93 ? 10.293 -7.538 -15.548 1.00 90.75 93 THR A O 1
ATOM 728 N N . TYR A 1 94 ? 10.474 -6.768 -17.660 1.00 90.56 94 TYR A N 1
ATOM 729 C CA . TYR A 1 94 ? 9.042 -6.748 -17.970 1.00 90.56 94 TYR A CA 1
ATOM 730 C C . TYR A 1 94 ? 8.367 -8.074 -17.629 1.00 90.56 94 TYR A C 1
ATOM 732 O O . TYR A 1 94 ? 7.367 -8.085 -16.913 1.00 90.56 94 TYR A O 1
ATOM 740 N N . ALA A 1 95 ? 8.910 -9.193 -18.121 1.00 90.38 95 ALA A N 1
ATOM 741 C CA . ALA A 1 95 ? 8.282 -10.502 -17.958 1.00 90.38 95 ALA A CA 1
ATOM 742 C C . ALA A 1 95 ? 8.109 -10.859 -16.475 1.00 90.38 95 ALA A C 1
ATOM 744 O O . ALA A 1 95 ? 7.022 -11.258 -16.056 1.00 90.38 95 ALA A O 1
ATOM 745 N N . TYR A 1 96 ? 9.155 -10.631 -15.676 1.00 93.12 96 TYR A N 1
ATOM 746 C CA . TYR A 1 96 ? 9.140 -10.888 -14.242 1.00 93.12 96 TYR A CA 1
ATOM 747 C C . TYR A 1 96 ? 8.107 -10.020 -13.511 1.00 93.12 96 TYR A C 1
ATOM 749 O O . TYR A 1 96 ? 7.229 -10.546 -12.825 1.00 93.12 96 TYR A O 1
ATOM 757 N N . TYR A 1 97 ? 8.176 -8.694 -13.666 1.00 94.38 97 TYR A N 1
ATOM 758 C CA . TYR A 1 97 ? 7.304 -7.792 -12.911 1.00 94.38 97 TYR A CA 1
ATOM 759 C C . TYR A 1 97 ? 5.852 -7.831 -13.380 1.00 94.38 97 TYR A C 1
ATOM 761 O O . TYR A 1 97 ? 4.943 -7.747 -12.554 1.00 94.38 97 TYR A O 1
ATOM 769 N N . HIS A 1 98 ? 5.609 -8.028 -14.676 1.00 93.31 98 HIS A N 1
ATOM 770 C CA . HIS A 1 98 ? 4.261 -8.240 -15.184 1.00 93.31 98 HIS A CA 1
ATOM 771 C C . HIS A 1 98 ? 3.661 -9.530 -14.608 1.00 93.31 98 HIS A C 1
ATOM 773 O O . HIS A 1 98 ? 2.529 -9.510 -14.126 1.00 93.31 98 HIS A O 1
ATOM 779 N N . GLN A 1 99 ? 4.419 -10.635 -14.583 1.00 94.44 99 GLN A N 1
ATOM 780 C CA . GLN A 1 99 ? 3.965 -11.890 -13.978 1.00 94.44 99 GLN A CA 1
ATOM 781 C C . GLN A 1 99 ? 3.710 -11.742 -12.472 1.00 94.44 99 GLN A C 1
ATOM 783 O O . GLN A 1 99 ? 2.698 -12.236 -11.977 1.00 94.44 99 GLN A O 1
ATOM 788 N N . LEU A 1 100 ? 4.572 -11.025 -11.745 1.00 95.62 100 LEU A N 1
ATOM 789 C CA . LEU A 1 100 ? 4.377 -10.738 -10.321 1.00 95.62 100 LEU A CA 1
ATOM 790 C C . LEU A 1 100 ? 3.120 -9.909 -10.060 1.00 95.62 100 LEU A C 1
ATOM 792 O O . LEU A 1 100 ? 2.333 -10.242 -9.175 1.00 95.62 100 LEU A O 1
ATOM 796 N N . ALA A 1 101 ? 2.878 -8.878 -10.864 1.00 96.00 101 ALA A N 1
ATOM 797 C CA . ALA A 1 101 ? 1.675 -8.072 -10.737 1.00 96.00 101 ALA A CA 1
ATOM 798 C C . ALA A 1 101 ? 0.400 -8.858 -11.091 1.00 96.00 101 ALA A C 1
ATOM 800 O O . ALA A 1 101 ? -0.617 -8.717 -10.412 1.00 96.00 101 ALA A O 1
ATOM 801 N N . GLN A 1 102 ? 0.450 -9.723 -12.110 1.00 96.00 102 GLN A N 1
ATOM 802 C CA . GLN A 1 102 ? -0.649 -10.644 -12.419 1.00 96.00 102 GLN A CA 1
ATOM 803 C C . GLN A 1 102 ? -0.905 -11.621 -11.271 1.00 96.00 102 GLN A C 1
ATOM 805 O O . GLN A 1 102 ? -2.056 -11.878 -10.934 1.00 96.00 102 GLN A O 1
ATOM 810 N N . ALA A 1 103 ? 0.148 -12.139 -10.642 1.00 96.19 103 ALA A N 1
ATOM 811 C CA . ALA A 1 103 ? 0.012 -13.039 -9.509 1.00 96.19 103 ALA A CA 1
ATOM 812 C C . ALA A 1 103 ? -0.611 -12.335 -8.296 1.00 96.19 103 ALA A C 1
ATOM 814 O O . ALA A 1 103 ? -1.523 -12.890 -7.696 1.00 96.19 103 ALA A O 1
ATOM 815 N N . ALA A 1 104 ? -0.213 -11.094 -7.992 1.00 96.19 104 ALA A N 1
ATOM 816 C CA . ALA A 1 104 ? -0.856 -10.268 -6.965 1.00 96.19 104 ALA A CA 1
ATOM 817 C C . ALA A 1 104 ? -2.357 -10.064 -7.239 1.00 96.19 104 ALA A C 1
ATOM 819 O O . ALA A 1 104 ? -3.184 -10.115 -6.329 1.00 96.19 104 ALA A O 1
ATOM 820 N N . LEU A 1 105 ? -2.712 -9.853 -8.508 1.00 95.56 105 LEU A N 1
ATOM 821 C CA . LEU A 1 105 ? -4.088 -9.668 -8.946 1.00 95.56 105 LEU A CA 1
ATOM 822 C C . LEU A 1 105 ? -4.929 -10.932 -8.764 1.00 95.56 105 LEU A C 1
ATOM 824 O O . LEU A 1 105 ? -5.994 -10.868 -8.151 1.00 95.56 105 LEU A O 1
ATOM 828 N N . TYR A 1 106 ? -4.452 -12.067 -9.280 1.00 95.25 106 TYR A N 1
ATOM 829 C CA . TYR A 1 106 ? -5.150 -13.342 -9.131 1.00 95.25 106 TYR A CA 1
ATOM 830 C C . TYR A 1 106 ? -5.252 -13.747 -7.669 1.00 95.25 106 TYR A C 1
ATOM 832 O O . TYR A 1 106 ? -6.316 -14.170 -7.241 1.00 95.25 106 TYR A O 1
ATOM 840 N N . TYR A 1 107 ? -4.217 -13.476 -6.874 1.00 95.88 107 TYR A N 1
ATOM 841 C CA . TYR A 1 107 ? -4.260 -13.703 -5.439 1.00 95.88 107 TYR A CA 1
ATOM 842 C C . TYR A 1 107 ? -5.446 -12.990 -4.775 1.00 95.88 107 TYR A C 1
ATOM 844 O O . TYR A 1 107 ? -6.193 -13.602 -4.019 1.00 95.88 107 TYR A O 1
ATOM 852 N N . LEU A 1 108 ? -5.670 -11.708 -5.082 1.00 95.00 108 LEU A N 1
ATOM 853 C CA . LEU A 1 108 ? -6.814 -10.964 -4.545 1.00 95.00 108 LEU A CA 1
ATOM 854 C C . LEU A 1 108 ? -8.163 -11.472 -5.076 1.00 95.00 108 LEU A C 1
ATOM 856 O O . LEU A 1 108 ? -9.142 -11.492 -4.328 1.00 95.00 108 LEU A O 1
ATOM 860 N N . LEU A 1 109 ? -8.231 -11.861 -6.352 1.00 94.56 109 LEU A N 1
ATOM 861 C CA . LEU A 1 109 ? -9.451 -12.407 -6.955 1.00 94.56 109 LEU A CA 1
ATOM 862 C C . LEU A 1 109 ? -9.840 -13.755 -6.342 1.00 94.56 109 LEU A C 1
ATOM 864 O O . LEU A 1 109 ? -10.994 -13.924 -5.953 1.00 94.56 109 LEU A O 1
ATOM 868 N N . ASP A 1 110 ? -8.881 -14.668 -6.198 1.00 95.38 110 ASP A N 1
ATOM 869 C CA . ASP A 1 110 ? -9.085 -16.011 -5.647 1.00 95.38 110 ASP A CA 1
ATOM 870 C C . ASP A 1 110 ? -9.550 -15.962 -4.184 1.00 95.38 110 ASP A C 1
ATOM 872 O O . ASP A 1 110 ? -10.294 -16.829 -3.732 1.00 95.38 110 ASP A O 1
ATOM 876 N N . HIS A 1 111 ? -9.173 -14.906 -3.457 1.00 94.56 111 HIS A N 1
ATOM 877 C CA . HIS A 1 111 ? -9.623 -14.654 -2.088 1.00 94.56 111 HIS A CA 1
ATOM 878 C C . HIS A 1 111 ? -10.881 -13.774 -2.008 1.00 94.56 111 HIS A C 1
ATOM 880 O O . HIS A 1 111 ? -11.243 -13.332 -0.924 1.00 94.56 111 HIS A O 1
ATOM 886 N N . GLY A 1 112 ? -11.571 -13.502 -3.120 1.00 93.19 112 GLY A N 1
ATOM 887 C CA . GLY A 1 112 ? -12.869 -12.819 -3.102 1.00 93.19 112 GLY A CA 1
ATOM 888 C C . GLY A 1 112 ? -12.802 -11.333 -2.737 1.00 93.19 112 GLY A C 1
ATOM 889 O O . GLY A 1 112 ? -13.712 -10.812 -2.091 1.00 93.19 112 GLY A O 1
ATOM 890 N N . TYR A 1 113 ? -11.743 -10.623 -3.145 1.00 92.25 113 TYR A N 1
ATOM 891 C CA . TYR A 1 113 ? -11.530 -9.214 -2.789 1.00 92.25 113 TYR A CA 1
ATOM 892 C C . TYR A 1 113 ? -12.761 -8.316 -2.998 1.00 92.25 113 TYR A C 1
ATOM 894 O O . TYR A 1 113 ? -13.056 -7.468 -2.154 1.00 92.25 113 TYR A O 1
ATOM 902 N N . GLU A 1 114 ? -13.486 -8.473 -4.108 1.00 89.25 114 GLU A N 1
ATOM 903 C CA . GLU A 1 114 ? -14.614 -7.596 -4.427 1.00 89.25 114 GLU A CA 1
ATOM 904 C C . GLU A 1 114 ? -15.717 -7.671 -3.362 1.00 89.25 114 GLU A C 1
ATOM 906 O O . GLU A 1 114 ? -16.098 -6.634 -2.811 1.00 89.25 114 GLU A O 1
ATOM 911 N N . SER A 1 115 ? -16.162 -8.877 -2.996 1.00 88.81 115 SER A N 1
ATOM 912 C CA . SER A 1 115 ? -17.171 -9.080 -1.950 1.00 88.81 115 SER A CA 1
ATOM 913 C C . SER A 1 115 ? -16.636 -8.710 -0.569 1.00 88.81 115 SER A C 1
ATOM 915 O O . SER A 1 115 ? -17.272 -7.929 0.145 1.00 88.81 115 SER A O 1
ATOM 917 N N . LEU A 1 116 ? -15.428 -9.169 -0.221 1.00 89.69 116 LEU A N 1
ATOM 918 C CA . LEU A 1 116 ? -14.809 -8.882 1.076 1.00 89.69 116 LEU A CA 1
ATOM 919 C C . LEU A 1 116 ? -14.637 -7.383 1.307 1.00 89.69 116 LEU A C 1
ATOM 921 O O . LEU A 1 116 ? -14.866 -6.885 2.407 1.00 89.69 116 LEU A O 1
ATOM 925 N N . SER A 1 117 ? -14.307 -6.621 0.263 1.00 88.56 117 SER A N 1
ATOM 926 C CA . SER A 1 117 ? -14.149 -5.176 0.389 1.00 88.56 117 SER A CA 1
ATOM 927 C C . SER A 1 117 ? -15.440 -4.460 0.802 1.00 88.56 117 SER A C 1
ATOM 929 O O . SER A 1 117 ? -15.401 -3.414 1.454 1.00 88.56 117 SER A O 1
ATOM 931 N N . VAL A 1 118 ? -16.599 -5.016 0.441 1.00 87.06 118 VAL A N 1
ATOM 932 C CA . VAL A 1 118 ? -17.906 -4.497 0.850 1.00 87.06 118 VAL A CA 1
ATOM 933 C C . VAL A 1 118 ? -18.202 -4.884 2.292 1.00 87.06 118 VAL A C 1
ATOM 935 O O . VAL A 1 118 ? -18.673 -4.044 3.055 1.00 87.06 118 VAL A O 1
ATOM 938 N N . GLU A 1 119 ? -17.884 -6.110 2.695 1.00 88.81 119 GLU A N 1
ATOM 939 C CA . GLU A 1 119 ? -18.089 -6.586 4.066 1.00 88.81 119 GLU A CA 1
ATOM 940 C C . GLU A 1 119 ? -17.207 -5.841 5.074 1.00 88.81 119 GLU A C 1
ATOM 942 O O . GLU A 1 119 ? -17.679 -5.410 6.133 1.00 88.81 119 GLU A O 1
ATOM 947 N N . LEU A 1 120 ? -15.946 -5.591 4.711 1.00 89.94 120 LEU A N 1
ATOM 948 C CA . LEU A 1 120 ? -14.972 -4.888 5.544 1.00 89.94 120 LEU A CA 1
ATOM 949 C C . LEU A 1 120 ? -15.359 -3.425 5.831 1.00 89.94 120 LEU A C 1
ATOM 951 O O . LEU A 1 120 ? -14.853 -2.842 6.791 1.00 89.94 120 LEU A O 1
ATOM 955 N N . ARG A 1 121 ? -16.338 -2.852 5.109 1.00 89.38 121 ARG A N 1
ATOM 956 C CA . ARG A 1 121 ? -16.936 -1.529 5.410 1.00 89.38 121 ARG A CA 1
ATOM 957 C C . ARG A 1 121 ? -17.437 -1.407 6.845 1.00 89.38 121 ARG A C 1
ATOM 959 O O . ARG A 1 121 ? -17.486 -0.308 7.400 1.00 89.38 121 ARG A O 1
ATOM 966 N N . ARG A 1 122 ? -17.824 -2.526 7.467 1.00 89.75 122 ARG A N 1
ATOM 967 C CA . ARG A 1 122 ? -18.287 -2.547 8.862 1.00 89.75 122 ARG A CA 1
ATOM 968 C C . ARG A 1 122 ? -17.210 -2.109 9.859 1.00 89.75 122 ARG A C 1
ATOM 970 O O . ARG A 1 122 ? -17.553 -1.719 10.971 1.00 89.75 122 ARG A O 1
ATOM 977 N N . TYR A 1 123 ? -15.937 -2.143 9.466 1.00 89.75 123 TYR A N 1
ATOM 978 C CA . TYR A 1 123 ? -14.796 -1.763 10.300 1.00 89.75 123 TYR A CA 1
ATOM 979 C C . TYR A 1 123 ? -14.335 -0.315 10.119 1.00 89.75 123 TYR A C 1
ATOM 981 O O . TYR A 1 123 ? -13.486 0.161 10.868 1.00 89.75 123 TYR A O 1
ATOM 989 N N . GLY A 1 124 ? -14.903 0.393 9.150 1.00 89.62 124 GLY A N 1
ATOM 990 C CA . GLY A 1 124 ? -14.463 1.718 8.747 1.00 89.62 124 GLY A CA 1
ATOM 991 C C . GLY A 1 124 ? -14.729 1.903 7.266 1.00 89.62 124 GLY A C 1
ATOM 992 O O . GLY A 1 124 ? -14.819 0.932 6.516 1.00 89.62 124 GLY A O 1
ATOM 993 N N . VAL A 1 125 ? -14.897 3.152 6.849 1.00 91.75 125 VAL A N 1
ATOM 994 C CA . VAL A 1 125 ? -15.216 3.461 5.453 1.00 91.75 125 VAL A CA 1
ATOM 995 C C . VAL A 1 125 ? -14.297 4.494 4.834 1.00 91.75 125 VAL A C 1
ATOM 997 O O . VAL A 1 125 ? -14.598 4.975 3.752 1.00 91.75 125 VAL A O 1
ATOM 1000 N N . LEU A 1 126 ? -13.215 4.865 5.509 1.00 92.06 126 LEU A N 1
ATOM 1001 C CA . LEU A 1 126 ? -12.261 5.863 5.051 1.00 92.06 126 LEU A CA 1
ATOM 1002 C C . LEU A 1 126 ? -10.883 5.219 4.926 1.00 92.06 126 LEU A C 1
ATOM 1004 O O . LEU A 1 126 ? -10.505 4.446 5.798 1.00 92.06 126 LEU A O 1
ATOM 1008 N N . ALA A 1 127 ? -10.155 5.569 3.871 1.00 92.31 127 ALA A N 1
ATOM 1009 C CA . ALA A 1 127 ? -8.753 5.222 3.683 1.00 92.31 127 ALA A CA 1
ATOM 1010 C C . ALA A 1 127 ? -8.013 6.379 2.991 1.00 92.31 127 ALA A C 1
ATOM 1012 O O . ALA A 1 127 ? -8.574 7.065 2.131 1.00 92.31 127 ALA A O 1
ATOM 1013 N N . HIS A 1 128 ? -6.745 6.564 3.323 1.00 87.94 128 HIS A N 1
ATOM 1014 C CA . HIS A 1 128 ? -5.777 7.464 2.705 1.00 87.94 128 HIS A CA 1
ATOM 1015 C C . HIS A 1 128 ? -5.418 7.035 1.273 1.00 87.94 128 HIS A C 1
ATOM 1017 O O . HIS A 1 128 ? -5.283 7.888 0.405 1.00 87.94 128 HIS A O 1
ATOM 1023 N N . GLN A 1 129 ? -5.412 5.720 1.002 1.00 83.56 129 GLN A N 1
ATOM 1024 C CA . GLN A 1 129 ? -5.120 5.009 -0.261 1.00 83.56 129 GLN A CA 1
ATOM 1025 C C . GLN A 1 129 ? -3.670 4.581 -0.465 1.00 83.56 129 GLN A C 1
ATOM 1027 O O . GLN A 1 129 ? -3.465 3.483 -0.978 1.00 83.56 129 GLN A O 1
ATOM 1032 N N . MET A 1 130 ? -2.697 5.432 -0.138 1.00 84.81 130 MET A N 1
ATOM 1033 C CA . MET A 1 130 ? -1.259 5.156 -0.285 1.00 84.81 130 MET A CA 1
ATOM 1034 C C . MET A 1 130 ? -0.492 5.723 0.910 1.00 84.81 130 MET A C 1
ATOM 1036 O O . MET A 1 130 ? 0.476 6.466 0.752 1.00 84.81 130 MET A O 1
ATOM 1040 N N . LEU A 1 131 ? -0.980 5.427 2.115 1.00 92.38 131 LEU A N 1
ATOM 1041 C CA . LEU A 1 131 ? -0.383 5.940 3.338 1.00 92.38 131 LEU A CA 1
ATOM 1042 C C . LEU A 1 131 ? 1.088 5.508 3.447 1.00 92.38 131 LEU A C 1
ATOM 1044 O O . LEU A 1 131 ? 1.412 4.333 3.288 1.00 92.38 131 LEU A O 1
ATOM 1048 N N . ALA A 1 132 ? 1.957 6.465 3.752 1.00 92.12 132 ALA A N 1
ATOM 1049 C CA . ALA A 1 132 ? 3.389 6.272 3.955 1.00 92.12 132 ALA A CA 1
ATOM 1050 C C . ALA A 1 132 ? 3.882 7.233 5.056 1.00 92.12 132 ALA A C 1
ATOM 1052 O O . ALA A 1 132 ? 3.210 8.237 5.306 1.00 92.12 132 ALA A O 1
ATOM 1053 N N . PRO A 1 133 ? 5.039 6.983 5.696 1.00 91.69 133 PRO A N 1
ATOM 1054 C CA . PRO A 1 133 ? 5.588 7.837 6.753 1.00 91.69 133 PRO A CA 1
ATOM 1055 C C . PRO A 1 133 ? 5.644 9.339 6.426 1.00 91.69 133 PRO A C 1
ATOM 1057 O O . PRO A 1 133 ? 5.233 10.114 7.283 1.00 91.69 133 PRO A O 1
ATOM 1060 N N . PRO A 1 134 ? 6.000 9.797 5.206 1.00 89.31 134 PRO A N 1
ATOM 1061 C CA . PRO A 1 134 ? 5.986 11.231 4.882 1.00 89.31 134 PRO A CA 1
ATOM 1062 C C . PRO A 1 134 ? 4.598 11.893 4.912 1.00 89.31 134 PRO A C 1
ATOM 1064 O O . PRO A 1 134 ? 4.493 13.115 4.900 1.00 89.31 134 PRO A O 1
ATOM 1067 N N . LEU A 1 135 ? 3.521 11.101 4.920 1.00 88.38 135 LEU A N 1
ATOM 1068 C CA . LEU A 1 135 ? 2.133 11.568 5.024 1.00 88.38 135 LEU A CA 1
ATOM 1069 C C . LEU A 1 135 ? 1.632 11.563 6.475 1.00 88.38 135 LEU A C 1
ATOM 1071 O O . LEU A 1 135 ? 0.434 11.711 6.721 1.00 88.38 135 LEU A O 1
ATOM 1075 N N . VAL A 1 136 ? 2.546 11.383 7.425 1.00 89.44 136 VAL A N 1
ATOM 1076 C CA . VAL A 1 136 ? 2.296 11.355 8.857 1.00 89.44 136 VAL A CA 1
ATOM 1077 C C . VAL A 1 136 ? 3.131 12.460 9.493 1.00 89.44 136 VAL A C 1
ATOM 1079 O O . VAL A 1 136 ? 4.354 12.452 9.411 1.00 89.44 136 VAL A O 1
ATOM 1082 N N . ALA A 1 137 ? 2.468 13.422 10.121 1.00 84.75 137 ALA A N 1
ATOM 1083 C CA . ALA A 1 137 ? 3.112 14.493 10.865 1.00 84.75 137 ALA A CA 1
ATOM 1084 C C . ALA A 1 137 ? 2.890 14.317 12.365 1.00 84.75 137 ALA A C 1
ATOM 1086 O O . ALA A 1 137 ? 1.910 13.708 12.799 1.00 84.75 137 ALA A O 1
ATOM 1087 N N . TRP A 1 138 ? 3.798 14.887 13.152 1.00 80.81 138 TRP A N 1
ATOM 1088 C CA . TRP A 1 138 ? 3.627 15.041 14.587 1.00 80.81 138 TRP A CA 1
ATOM 1089 C C . TRP A 1 138 ? 3.408 16.515 14.917 1.00 80.81 138 TRP A C 1
ATOM 1091 O O . TRP A 1 138 ? 4.330 17.320 14.803 1.00 80.81 138 TRP A O 1
ATOM 1101 N N . GLU A 1 139 ? 2.198 16.870 15.335 1.00 75.75 139 GLU A N 1
ATOM 1102 C CA . GLU A 1 139 ? 1.817 18.250 15.650 1.00 75.75 139 GLU A CA 1
ATOM 1103 C C . GLU A 1 139 ? 1.188 18.301 17.040 1.00 75.75 139 GLU A C 1
ATOM 1105 O O . GLU A 1 139 ? 0.265 17.546 17.329 1.00 75.75 139 GLU A O 1
ATOM 1110 N N . ASP A 1 140 ? 1.695 19.158 17.929 1.00 74.31 140 ASP A N 1
ATOM 1111 C CA . ASP A 1 140 ? 1.148 19.354 19.282 1.00 74.31 140 ASP A CA 1
ATOM 1112 C C . ASP A 1 140 ? 0.907 18.051 20.074 1.00 74.31 140 ASP A C 1
ATOM 1114 O O . ASP A 1 140 ? -0.072 17.909 20.818 1.00 74.31 140 ASP A O 1
ATOM 1118 N N . GLY A 1 141 ? 1.796 17.068 19.906 1.00 67.00 141 GLY A N 1
ATOM 1119 C CA . GLY A 1 141 ? 1.644 15.761 20.543 1.00 67.00 141 GLY A CA 1
ATOM 1120 C C . GLY A 1 141 ? 0.677 14.820 19.812 1.00 67.00 141 GLY A C 1
ATOM 1121 O O . GLY A 1 141 ? -0.039 14.044 20.439 1.00 67.00 141 GLY A O 1
ATOM 1122 N N . ARG A 1 142 ? 0.482 14.964 18.504 1.00 75.19 142 ARG A N 1
ATOM 1123 C CA . ARG A 1 142 ? -0.580 14.242 17.789 1.00 75.19 142 ARG A CA 1
ATOM 1124 C C . ARG A 1 142 ? -0.076 13.751 16.460 1.00 75.19 142 ARG A C 1
ATOM 1126 O O . ARG A 1 142 ? 0.595 14.478 15.739 1.00 75.19 142 ARG A O 1
ATOM 1133 N N . ILE A 1 143 ? -0.491 12.542 16.111 1.00 84.06 143 ILE A N 1
ATOM 1134 C CA . ILE A 1 143 ? -0.268 11.995 14.780 1.00 84.06 143 ILE A CA 1
ATOM 1135 C C . ILE A 1 143 ? -1.309 12.571 13.831 1.00 84.06 143 ILE A C 1
ATOM 1137 O O . ILE A 1 143 ? -2.484 12.225 13.911 1.00 84.06 143 ILE A O 1
ATOM 1141 N N . VAL A 1 144 ? -0.882 13.437 12.924 1.00 83.50 144 VAL A N 1
ATOM 1142 C CA . VAL A 1 144 ? -1.732 14.042 11.902 1.00 83.50 144 VAL A CA 1
ATOM 1143 C C . VAL A 1 144 ? -1.488 13.344 10.571 1.00 83.50 144 VAL A C 1
ATOM 1145 O O . VAL A 1 144 ? -0.363 13.269 10.086 1.00 83.50 144 VAL A O 1
ATOM 1148 N N . PHE A 1 145 ? -2.559 12.842 9.960 1.00 88.62 145 PHE A N 1
ATOM 1149 C CA . PHE A 1 145 ? -2.511 12.284 8.612 1.00 88.62 145 PHE A CA 1
ATOM 1150 C C . PHE A 1 145 ? -2.687 13.409 7.588 1.00 88.62 145 PHE A C 1
ATOM 1152 O O . PHE A 1 145 ? -3.739 14.050 7.527 1.00 88.62 145 PHE A O 1
ATOM 1159 N N . LEU A 1 146 ? -1.644 13.653 6.800 1.00 85.69 146 LEU A N 1
ATOM 1160 C CA . LEU A 1 146 ? -1.575 14.731 5.819 1.00 85.69 146 LEU A CA 1
ATOM 1161 C C . LEU A 1 146 ? -2.359 14.401 4.539 1.00 85.69 146 LEU A C 1
ATOM 1163 O O . LEU A 1 146 ? -2.840 13.283 4.341 1.00 85.69 146 LEU A O 1
ATOM 1167 N N . ALA A 1 147 ? -2.456 15.388 3.645 1.00 84.75 147 ALA A N 1
ATOM 1168 C CA . ALA A 1 147 ? -3.104 15.284 2.333 1.00 84.75 147 ALA A CA 1
ATOM 1169 C C . ALA A 1 147 ? -4.548 14.735 2.392 1.00 84.75 147 ALA A C 1
ATOM 1171 O O . ALA A 1 147 ? -4.873 13.754 1.714 1.00 84.75 147 ALA A O 1
ATOM 1172 N N . PRO A 1 148 ? -5.444 15.336 3.198 1.00 83.19 148 PRO A N 1
ATOM 1173 C CA . PRO A 1 148 ? -6.798 14.822 3.393 1.00 83.19 148 PRO A CA 1
ATOM 1174 C C . PRO A 1 148 ? -7.579 14.708 2.074 1.00 83.19 148 PRO A C 1
ATOM 1176 O O . PRO A 1 148 ? -8.368 13.789 1.872 1.00 83.19 148 PRO A O 1
ATOM 1179 N N . ASP A 1 149 ? -7.335 15.593 1.112 1.00 82.12 149 ASP A N 1
ATOM 1180 C CA . ASP A 1 149 ? -7.950 15.583 -0.215 1.00 82.12 149 ASP A CA 1
ATOM 1181 C C . ASP A 1 149 ? -7.735 14.267 -0.997 1.00 82.12 149 ASP A C 1
ATOM 1183 O O . ASP A 1 149 ? -8.580 13.888 -1.827 1.00 82.12 149 ASP A O 1
ATOM 1187 N N . THR A 1 150 ? -6.675 13.521 -0.676 1.00 83.94 150 THR A N 1
ATOM 1188 C CA . THR A 1 150 ? -6.379 12.192 -1.231 1.00 83.94 150 THR A CA 1
ATOM 1189 C C . THR A 1 150 ? -7.252 11.079 -0.653 1.00 83.94 150 THR A C 1
ATOM 1191 O O . THR A 1 150 ? -7.461 10.075 -1.333 1.00 83.94 150 THR A O 1
ATOM 1194 N N . TRP A 1 151 ? -7.891 11.291 0.501 1.00 89.62 151 TRP A N 1
ATOM 1195 C CA . TRP A 1 151 ? -8.685 10.266 1.170 1.00 89.62 151 TRP A CA 1
ATOM 1196 C C . TRP A 1 151 ? -9.888 9.830 0.330 1.00 89.62 151 TRP A C 1
ATOM 1198 O O . TRP A 1 151 ? -10.511 10.609 -0.414 1.00 89.62 151 TRP A O 1
ATOM 1208 N N . ARG A 1 152 ? -10.227 8.551 0.430 1.00 92.00 152 ARG A N 1
ATOM 1209 C CA . ARG A 1 152 ? -11.278 7.882 -0.335 1.00 92.00 152 ARG A CA 1
ATOM 1210 C C . ARG A 1 152 ? -12.136 7.034 0.583 1.00 92.00 152 ARG A C 1
ATOM 1212 O O . ARG A 1 152 ? -11.719 6.650 1.670 1.00 92.00 152 ARG A O 1
ATOM 1219 N N . PHE A 1 153 ? -13.336 6.729 0.105 1.00 93.12 153 PHE A N 1
ATOM 1220 C CA . PHE A 1 153 ? -14.189 5.768 0.775 1.00 93.12 153 PHE A CA 1
ATOM 1221 C C . PHE A 1 153 ? -13.811 4.362 0.313 1.00 93.12 153 PHE A C 1
ATOM 1223 O O . PHE A 1 153 ? -14.166 3.964 -0.801 1.00 93.12 153 PHE A O 1
ATOM 1230 N N . ASP A 1 154 ? -13.033 3.663 1.129 1.00 93.38 154 ASP A N 1
ATOM 1231 C CA . ASP A 1 154 ? -12.428 2.370 0.808 1.00 93.38 154 ASP A CA 1
ATOM 1232 C C . ASP A 1 154 ? -12.179 1.556 2.085 1.00 93.38 154 ASP A C 1
ATOM 1234 O O . ASP A 1 154 ? -12.461 2.020 3.194 1.00 93.38 154 ASP A O 1
ATOM 1238 N N . VAL A 1 155 ? -11.672 0.333 1.925 1.00 92.56 155 VAL A N 1
ATOM 1239 C CA . VAL A 1 155 ? -11.336 -0.544 3.047 1.00 92.56 155 VAL A CA 1
ATOM 1240 C C . VAL A 1 155 ? -10.147 -0.010 3.860 1.00 92.56 155 VAL A C 1
ATOM 1242 O O . VAL A 1 155 ? -9.093 0.260 3.279 1.00 92.56 155 VAL A O 1
ATOM 1245 N N . PRO A 1 156 ? -10.259 0.070 5.201 1.00 93.19 156 PRO A N 1
ATOM 1246 C CA . PRO A 1 156 ? -9.160 0.435 6.104 1.00 93.19 156 PRO A CA 1
ATOM 1247 C C . PRO A 1 156 ? -7.865 -0.365 5.914 1.00 93.19 156 PRO A C 1
ATOM 1249 O O . PRO A 1 156 ? -6.762 0.156 6.080 1.00 93.19 156 PRO A O 1
ATOM 1252 N N . THR A 1 157 ? -8.000 -1.643 5.551 1.00 93.88 157 THR A N 1
ATOM 1253 C CA . THR A 1 157 ? -6.895 -2.583 5.317 1.00 93.88 157 THR A CA 1
ATOM 1254 C C . THR A 1 157 ? -5.913 -2.073 4.266 1.00 93.88 157 THR A C 1
ATOM 1256 O O . THR A 1 157 ? -4.726 -2.386 4.321 1.00 93.88 157 THR A O 1
ATOM 1259 N N . ARG A 1 158 ? -6.383 -1.225 3.343 1.00 93.31 158 ARG A N 1
ATOM 1260 C CA . ARG A 1 158 ? -5.547 -0.580 2.336 1.00 93.31 158 ARG A CA 1
ATOM 1261 C C . ARG A 1 158 ? -4.430 0.248 2.941 1.00 93.31 158 ARG A C 1
ATOM 1263 O O . ARG A 1 158 ? -3.272 0.056 2.580 1.00 93.31 158 ARG A O 1
ATOM 1270 N N . ASP A 1 159 ? -4.762 1.131 3.870 1.00 95.69 159 ASP A N 1
ATOM 1271 C CA . ASP A 1 159 ? -3.764 1.996 4.494 1.00 95.69 159 ASP A CA 1
ATOM 1272 C C . ASP A 1 159 ? -2.790 1.198 5.350 1.00 95.69 159 ASP A C 1
ATOM 1274 O O . ASP A 1 159 ? -1.594 1.481 5.336 1.00 95.69 159 ASP A O 1
ATOM 1278 N N . VAL A 1 160 ? -3.290 0.168 6.044 1.00 96.50 160 VAL A N 1
ATOM 1279 C CA . VAL A 1 160 ? -2.449 -0.754 6.816 1.00 96.50 160 VAL A CA 1
ATOM 1280 C C . VAL A 1 160 ? -1.419 -1.406 5.905 1.00 96.50 160 VAL A C 1
ATOM 1282 O O . VAL A 1 160 ? -0.227 -1.370 6.201 1.00 96.50 160 VAL A O 1
ATOM 1285 N N . ALA A 1 161 ? -1.867 -1.962 4.780 1.00 96.06 161 ALA A N 1
ATOM 1286 C CA . ALA A 1 161 ? -0.991 -2.650 3.851 1.00 96.06 161 ALA A CA 1
ATOM 1287 C C . ALA A 1 161 ? 0.054 -1.706 3.243 1.00 96.06 161 ALA A C 1
ATOM 1289 O O . ALA A 1 161 ? 1.237 -2.030 3.229 1.00 96.06 161 ALA A O 1
ATOM 1290 N N . HIS A 1 162 ? -0.351 -0.517 2.791 1.00 96.38 162 HIS A N 1
ATOM 1291 C CA . HIS A 1 162 ? 0.580 0.446 2.203 1.00 96.38 162 HIS A CA 1
ATOM 1292 C C . HIS A 1 162 ? 1.613 0.969 3.206 1.00 96.38 162 HIS A C 1
ATOM 1294 O O . HIS A 1 162 ? 2.803 0.997 2.886 1.00 96.38 162 HIS A O 1
ATOM 1300 N N . TYR A 1 163 ? 1.185 1.322 4.420 1.00 97.00 163 TYR A N 1
ATOM 1301 C CA . TYR A 1 163 ? 2.103 1.835 5.430 1.00 97.00 163 TYR A CA 1
ATOM 1302 C C . TYR A 1 163 ? 3.074 0.748 5.896 1.00 97.00 163 TYR A C 1
ATOM 1304 O O . TYR A 1 163 ? 4.284 0.966 5.890 1.00 97.00 163 TYR A O 1
ATOM 1312 N N . ALA A 1 164 ? 2.571 -0.452 6.214 1.00 97.00 164 ALA A N 1
ATOM 1313 C CA . ALA A 1 164 ? 3.411 -1.578 6.615 1.00 97.00 164 ALA A CA 1
ATOM 1314 C C . ALA A 1 164 ? 4.404 -1.975 5.513 1.00 97.00 164 ALA A C 1
ATOM 1316 O O . ALA A 1 164 ? 5.560 -2.249 5.816 1.00 97.00 164 ALA A O 1
ATOM 1317 N N . ARG A 1 165 ? 3.987 -1.955 4.237 1.00 96.62 165 ARG A N 1
ATOM 1318 C CA . ARG A 1 165 ? 4.869 -2.211 3.088 1.00 96.62 165 ARG A CA 1
ATOM 1319 C C . ARG A 1 165 ? 6.020 -1.209 3.037 1.00 96.62 165 ARG A C 1
ATOM 1321 O O . ARG A 1 165 ? 7.156 -1.610 2.814 1.00 96.62 165 ARG A O 1
ATOM 1328 N N . HIS A 1 166 ? 5.726 0.077 3.231 1.00 95.00 166 HIS A N 1
ATOM 1329 C CA . HIS A 1 166 ? 6.744 1.126 3.203 1.00 95.00 166 HIS A CA 1
ATOM 1330 C C . HIS A 1 166 ? 7.734 0.975 4.359 1.00 95.00 166 HIS A C 1
ATOM 1332 O O . HIS A 1 166 ? 8.938 0.948 4.137 1.00 95.00 166 HIS A O 1
ATOM 1338 N N . VAL A 1 167 ? 7.228 0.800 5.580 1.00 95.81 167 VAL A N 1
ATOM 1339 C CA . VAL A 1 167 ? 8.073 0.590 6.762 1.00 95.81 167 VAL A CA 1
ATOM 1340 C C . VAL A 1 167 ? 8.911 -0.683 6.624 1.00 95.81 167 VAL A C 1
ATOM 1342 O O . VAL A 1 167 ? 10.090 -0.677 6.953 1.00 95.81 167 VAL A O 1
ATOM 1345 N N . LEU A 1 168 ? 8.348 -1.764 6.075 1.00 95.94 168 LEU A N 1
ATOM 1346 C CA . LEU A 1 168 ? 9.099 -2.991 5.812 1.00 95.94 168 LEU A CA 1
ATOM 1347 C C . LEU A 1 168 ? 10.256 -2.752 4.833 1.00 95.94 168 LEU A C 1
ATOM 1349 O O . LEU A 1 168 ? 11.331 -3.313 5.027 1.00 95.94 168 LEU A O 1
ATOM 1353 N N . ALA A 1 169 ? 10.027 -1.963 3.781 1.00 93.19 169 ALA A N 1
ATOM 1354 C CA . ALA A 1 169 ? 11.024 -1.701 2.750 1.00 93.19 169 ALA A CA 1
ATOM 1355 C C . ALA A 1 169 ? 12.191 -0.838 3.255 1.00 93.19 169 ALA A C 1
ATOM 1357 O O . ALA A 1 169 ? 13.329 -1.095 2.872 1.00 93.19 169 ALA A O 1
ATOM 1358 N N . GLU A 1 170 ? 11.909 0.156 4.100 1.00 92.12 170 GLU A N 1
ATOM 1359 C CA . GLU A 1 170 ? 12.904 1.143 4.544 1.00 92.12 170 GLU A CA 1
ATOM 1360 C C . GLU A 1 170 ? 13.547 0.788 5.896 1.00 92.12 170 GLU A C 1
ATOM 1362 O O . GLU A 1 170 ? 14.727 1.052 6.110 1.00 92.12 170 GLU A O 1
ATOM 1367 N N . GLU A 1 171 ? 12.791 0.169 6.806 1.00 93.69 171 GLU A N 1
ATOM 1368 C CA . GLU A 1 171 ? 13.196 -0.038 8.207 1.00 93.69 171 GLU A CA 1
ATOM 1369 C C . GLU A 1 171 ? 13.148 -1.511 8.649 1.00 93.69 171 GLU A C 1
ATOM 1371 O O . GLU A 1 171 ? 13.730 -1.889 9.667 1.00 93.69 171 GLU A O 1
ATOM 1376 N N . GLY A 1 172 ? 12.491 -2.375 7.871 1.00 93.38 172 GLY A N 1
ATOM 1377 C CA . GLY A 1 172 ? 12.495 -3.822 8.066 1.00 93.38 172 GLY A CA 1
ATOM 1378 C C . GLY A 1 172 ? 11.337 -4.390 8.907 1.00 93.38 172 GLY A C 1
ATOM 1379 O O . GLY A 1 172 ? 10.419 -3.673 9.324 1.00 93.38 172 GLY A O 1
ATOM 1380 N N . PRO A 1 173 ? 11.342 -5.722 9.139 1.00 93.94 173 PRO A N 1
ATOM 1381 C CA . PRO A 1 173 ? 10.197 -6.438 9.706 1.00 93.94 173 PRO A CA 1
ATOM 1382 C C . PRO A 1 173 ? 9.787 -5.986 11.107 1.00 93.94 173 PRO A C 1
ATOM 1384 O O . PRO A 1 173 ? 8.595 -5.871 11.368 1.00 93.94 173 PRO A O 1
ATOM 1387 N N . GLU A 1 174 ? 10.732 -5.698 12.005 1.00 93.56 174 GLU A N 1
ATOM 1388 C CA . GLU A 1 174 ? 10.405 -5.326 13.390 1.00 93.56 174 GLU A CA 1
ATOM 1389 C C . GLU A 1 174 ? 9.638 -4.000 13.470 1.00 93.56 174 GLU A C 1
ATOM 1391 O O . GLU A 1 174 ? 8.622 -3.912 14.165 1.00 93.56 174 GLU A O 1
ATOM 1396 N N . SER A 1 175 ? 10.058 -2.996 12.696 1.00 94.75 175 SER A N 1
ATOM 1397 C CA . SER A 1 175 ? 9.369 -1.708 12.582 1.00 94.75 175 SER A CA 1
ATOM 1398 C C . SER A 1 175 ? 7.957 -1.872 12.007 1.00 94.75 175 SER A C 1
ATOM 1400 O O . SER A 1 175 ? 6.984 -1.339 12.555 1.00 94.75 175 SER A O 1
ATOM 1402 N N . ALA A 1 176 ? 7.807 -2.685 10.957 1.00 96.12 176 ALA A N 1
ATOM 1403 C CA . ALA A 1 176 ? 6.502 -2.975 10.366 1.00 96.12 176 ALA A CA 1
ATOM 1404 C C . ALA A 1 176 ? 5.598 -3.777 11.325 1.00 96.12 176 ALA A C 1
ATOM 1406 O O . ALA A 1 176 ? 4.390 -3.545 11.391 1.00 96.12 176 ALA A O 1
ATOM 1407 N N . LEU A 1 177 ? 6.162 -4.686 12.129 1.00 95.88 177 LEU A N 1
ATOM 1408 C CA . LEU A 1 177 ? 5.416 -5.437 13.143 1.00 95.88 177 LEU A CA 1
ATOM 1409 C C . LEU A 1 177 ? 4.983 -4.523 14.288 1.00 95.88 177 LEU A C 1
ATOM 1411 O O . LEU A 1 177 ? 3.877 -4.681 14.800 1.00 95.88 177 LEU A O 1
ATOM 1415 N N . ALA A 1 178 ? 5.812 -3.555 14.687 1.00 95.75 178 ALA A N 1
ATOM 1416 C CA . ALA A 1 178 ? 5.439 -2.564 15.691 1.00 95.75 178 ALA A CA 1
ATOM 1417 C C . ALA A 1 178 ? 4.201 -1.765 15.251 1.00 95.75 178 ALA A C 1
ATOM 1419 O O . ALA A 1 178 ? 3.286 -1.584 16.057 1.00 95.75 178 ALA A O 1
ATOM 1420 N N . PHE A 1 179 ? 4.124 -1.373 13.972 1.00 97.06 179 PHE A N 1
ATOM 1421 C CA . PHE A 1 179 ? 2.920 -0.775 13.384 1.00 97.06 179 PHE A CA 1
ATOM 1422 C C . PHE A 1 179 ? 1.687 -1.677 13.517 1.00 97.06 179 PHE A C 1
ATOM 1424 O O . PHE A 1 179 ? 0.664 -1.234 14.044 1.00 97.06 179 PHE A O 1
ATOM 1431 N N . LEU A 1 180 ? 1.784 -2.943 13.087 1.00 97.06 180 LEU A N 1
ATOM 1432 C CA . LEU A 1 180 ? 0.657 -3.881 13.157 1.00 97.06 180 LEU A CA 1
ATOM 1433 C C . LEU A 1 180 ? 0.179 -4.104 14.595 1.00 97.06 180 LEU A C 1
ATOM 1435 O O . LEU A 1 180 ? -1.028 -4.126 14.823 1.00 97.06 180 LEU A O 1
ATOM 1439 N N . ARG A 1 181 ? 1.096 -4.193 15.571 1.00 96.81 181 ARG A N 1
ATOM 1440 C CA . ARG A 1 181 ? 0.741 -4.295 16.999 1.00 96.81 181 ARG A CA 1
ATOM 1441 C C . ARG A 1 181 ? -0.097 -3.106 17.448 1.00 96.81 181 ARG A C 1
ATOM 1443 O O . ARG A 1 181 ? -1.161 -3.299 18.023 1.00 96.81 181 ARG A O 1
ATOM 1450 N N . GLY A 1 182 ? 0.354 -1.889 17.150 1.00 96.06 182 GLY A N 1
ATOM 1451 C CA . GLY A 1 182 ? -0.369 -0.679 17.542 1.00 96.06 182 GLY A CA 1
ATOM 1452 C C . GLY A 1 182 ? -1.748 -0.572 16.898 1.00 96.06 182 GLY A C 1
ATOM 1453 O O . GLY A 1 182 ? -2.713 -0.185 17.551 1.00 96.06 182 GLY A O 1
ATOM 1454 N N . TYR A 1 183 ? -1.868 -0.979 15.633 1.00 97.31 183 TYR A N 1
ATOM 1455 C CA . TYR A 1 183 ? -3.163 -1.034 14.963 1.00 97.31 183 TYR A CA 1
ATOM 1456 C C . TYR A 1 183 ? -4.095 -2.075 15.609 1.00 97.31 183 TYR A C 1
ATOM 1458 O O . TYR A 1 183 ? -5.242 -1.761 15.942 1.00 97.31 183 TYR A O 1
ATOM 1466 N N . ALA A 1 184 ? -3.591 -3.293 15.833 1.00 96.94 184 ALA A N 1
ATOM 1467 C CA . ALA A 1 184 ? -4.346 -4.413 16.393 1.00 96.94 184 ALA A CA 1
ATOM 1468 C C . ALA A 1 184 ? -4.842 -4.163 17.828 1.00 96.94 184 ALA A C 1
ATOM 1470 O O . ALA A 1 184 ? -5.899 -4.670 18.199 1.00 96.94 184 ALA A O 1
ATOM 1471 N N . GLU A 1 185 ? -4.120 -3.358 18.617 1.00 96.19 185 GLU A N 1
ATOM 1472 C CA . GLU A 1 185 ? -4.514 -2.964 19.980 1.00 96.19 185 GLU A CA 1
ATOM 1473 C C . GLU A 1 185 ? -5.833 -2.184 20.025 1.00 96.19 185 GLU A C 1
ATOM 1475 O O . GLU A 1 185 ? -6.571 -2.260 21.006 1.00 96.19 185 GLU A O 1
ATOM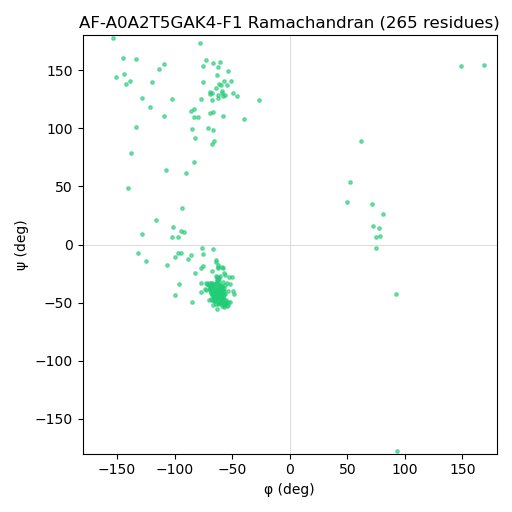 1480 N N . VAL A 1 186 ? -6.153 -1.454 18.956 1.00 96.06 186 VAL A N 1
ATOM 1481 C CA . VAL A 1 186 ? -7.389 -0.667 18.848 1.00 96.06 186 VAL A CA 1
ATOM 1482 C C . VAL A 1 186 ? -8.438 -1.404 18.030 1.00 96.06 186 VAL A C 1
ATOM 1484 O O . VAL A 1 186 ? -9.619 -1.414 18.381 1.00 96.06 186 VAL A O 1
ATOM 1487 N N . ARG A 1 187 ? -8.018 -1.999 16.913 1.00 94.62 187 ARG A N 1
ATOM 1488 C CA . ARG A 1 187 ? -8.885 -2.749 16.015 1.00 94.62 187 ARG A CA 1
ATOM 1489 C C . ARG A 1 187 ? -8.198 -4.068 15.659 1.00 94.62 187 ARG A C 1
ATOM 1491 O O . ARG A 1 187 ? -7.362 -4.070 14.754 1.00 94.62 187 ARG A O 1
ATOM 1498 N N . PRO A 1 188 ? -8.599 -5.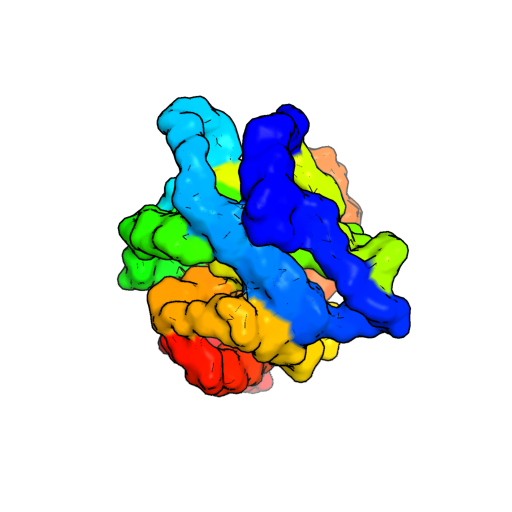183 16.295 1.00 95.50 188 PRO A N 1
ATOM 1499 C CA . PRO A 1 188 ? -8.134 -6.501 15.901 1.00 95.50 188 PRO A CA 1
ATOM 1500 C C . PRO A 1 188 ? -8.395 -6.745 14.417 1.00 95.50 188 PRO A C 1
ATOM 1502 O O . PRO A 1 188 ? -9.464 -6.403 13.893 1.00 95.50 188 PRO A O 1
ATOM 1505 N N . PHE A 1 189 ? -7.402 -7.327 13.757 1.00 95.62 189 PHE A N 1
ATOM 1506 C CA . PHE A 1 189 ? -7.545 -7.782 12.387 1.00 95.62 189 PHE A CA 1
ATOM 1507 C C . PHE A 1 189 ? -8.529 -8.945 12.309 1.00 95.62 189 PHE A C 1
ATOM 1509 O O . PHE A 1 189 ? -8.756 -9.664 13.286 1.00 95.62 189 PHE A O 1
ATOM 1516 N N . VAL A 1 190 ? -9.106 -9.123 11.127 1.00 94.62 190 VAL A N 1
ATOM 1517 C CA . VAL A 1 190 ? -9.859 -10.331 10.788 1.00 94.62 190 VAL A CA 1
ATOM 1518 C C . VAL A 1 190 ? -9.139 -11.112 9.688 1.00 94.62 190 VAL A C 1
ATOM 1520 O O . VAL A 1 190 ? -8.434 -10.489 8.889 1.00 94.62 190 VAL A O 1
ATOM 1523 N N . PRO A 1 191 ? -9.289 -12.448 9.624 1.00 94.00 191 PRO A N 1
ATOM 1524 C CA . PRO A 1 191 ? -8.540 -13.276 8.675 1.00 94.00 191 PRO A CA 1
ATOM 1525 C C . PRO A 1 191 ? -8.685 -12.841 7.215 1.00 94.00 191 PRO A C 1
ATOM 1527 O O . PRO A 1 191 ? -7.727 -12.896 6.447 1.00 94.00 191 PRO A O 1
ATOM 1530 N N . GLU A 1 192 ? -9.853 -12.316 6.849 1.00 93.00 192 GLU A N 1
ATOM 1531 C CA . GLU A 1 192 ? -10.170 -11.836 5.502 1.00 93.00 192 GLU A CA 1
ATOM 1532 C C . GLU A 1 192 ? -9.280 -10.666 5.044 1.00 93.00 192 GLU A C 1
ATOM 1534 O O . GLU A 1 192 ? -9.191 -10.367 3.854 1.00 93.00 192 GLU A O 1
ATOM 153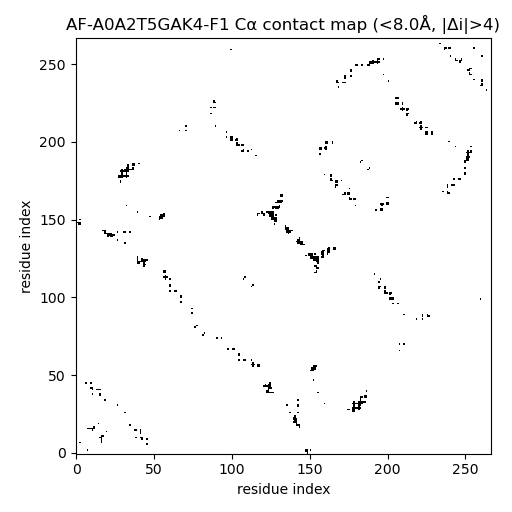9 N N . GLU A 1 193 ? -8.597 -9.992 5.970 1.00 95.00 193 GLU A N 1
ATOM 1540 C CA . GLU A 1 193 ? -7.658 -8.917 5.658 1.00 95.00 193 GLU A CA 1
ATOM 1541 C C . GLU A 1 193 ? -6.274 -9.414 5.250 1.00 95.00 193 GLU A C 1
ATOM 1543 O O . GLU A 1 193 ? -5.573 -8.702 4.530 1.00 95.00 193 GLU A O 1
ATOM 1548 N N . GLY A 1 194 ? -5.881 -10.620 5.668 1.00 95.56 194 GLY A N 1
ATOM 1549 C CA . GLY A 1 194 ? -4.568 -11.194 5.364 1.00 95.56 194 GLY A CA 1
ATOM 1550 C C . GLY A 1 194 ? -4.283 -11.204 3.863 1.00 95.56 194 GLY A C 1
ATOM 1551 O O . GLY A 1 194 ? -3.280 -10.621 3.433 1.00 95.56 194 GLY A O 1
ATOM 1552 N N . PRO A 1 195 ? -5.185 -11.770 3.035 1.00 94.44 195 PRO A N 1
ATOM 1553 C CA . PRO A 1 195 ? -4.977 -11.816 1.596 1.00 94.44 195 PRO A CA 1
ATOM 1554 C C . PRO A 1 195 ? -4.864 -10.438 0.948 1.00 94.44 195 PRO A C 1
ATOM 1556 O O . PRO A 1 195 ? -4.075 -10.249 0.022 1.00 94.44 195 PRO A O 1
ATOM 1559 N N . PHE A 1 196 ? -5.612 -9.457 1.466 1.00 93.56 196 PHE A N 1
ATOM 1560 C CA . PHE A 1 196 ? -5.525 -8.079 1.002 1.00 93.56 196 PHE A CA 1
ATOM 1561 C C . PHE A 1 196 ? -4.128 -7.506 1.256 1.00 93.56 196 PHE A C 1
ATOM 1563 O O . PHE A 1 196 ? -3.511 -6.942 0.348 1.00 93.56 196 PHE A O 1
ATOM 1570 N N . VAL A 1 197 ? -3.630 -7.636 2.491 1.00 95.50 197 VAL A N 1
ATOM 1571 C CA . VAL A 1 197 ? -2.316 -7.103 2.863 1.00 95.50 197 VAL A CA 1
ATOM 1572 C C . VAL A 1 197 ? -1.233 -7.760 2.010 1.00 95.50 197 VAL A C 1
ATOM 1574 O O . VAL A 1 197 ? -0.409 -7.062 1.421 1.00 95.50 197 VAL A O 1
ATOM 1577 N N . TYR A 1 198 ? -1.283 -9.082 1.854 1.00 96.50 198 TYR A N 1
ATOM 1578 C CA . TYR A 1 198 ? -0.316 -9.813 1.044 1.00 96.50 198 TYR A CA 1
ATOM 1579 C C . TYR A 1 198 ? -0.344 -9.417 -0.438 1.00 96.50 198 TYR A C 1
ATOM 1581 O O . TYR A 1 198 ? 0.706 -9.128 -1.011 1.00 96.50 198 TYR A O 1
ATOM 1589 N N . GLY A 1 199 ? -1.528 -9.284 -1.047 1.00 95.56 199 GLY A N 1
ATOM 1590 C CA . GLY A 1 199 ? -1.658 -8.824 -2.434 1.00 95.56 199 GLY A CA 1
ATOM 1591 C C . GLY A 1 199 ? -1.019 -7.451 -2.682 1.00 95.56 199 GLY A C 1
ATOM 1592 O O . GLY A 1 199 ? -0.375 -7.237 -3.708 1.00 95.56 199 GLY A O 1
ATOM 1593 N N . VAL A 1 200 ? -1.116 -6.523 -1.722 1.00 94.75 200 VAL A N 1
ATOM 1594 C CA . VAL A 1 200 ? -0.444 -5.210 -1.804 1.00 94.75 200 VAL A CA 1
ATOM 1595 C C . VAL A 1 200 ? 1.081 -5.328 -1.695 1.00 94.75 200 VAL A C 1
ATOM 1597 O O . VAL A 1 200 ? 1.794 -4.549 -2.325 1.00 94.75 200 VAL A O 1
ATOM 1600 N N . PHE A 1 201 ? 1.601 -6.290 -0.934 1.00 95.38 201 PHE A N 1
ATOM 1601 C CA . PHE A 1 201 ? 3.047 -6.512 -0.800 1.00 95.38 201 PHE A CA 1
ATOM 1602 C C . PHE A 1 201 ? 3.650 -7.129 -2.067 1.00 95.38 201 PHE A C 1
ATOM 1604 O O . PHE A 1 201 ? 4.792 -6.819 -2.418 1.00 95.38 201 PHE A O 1
ATOM 1611 N N . LEU A 1 202 ? 2.874 -7.962 -2.762 1.00 95.12 202 LEU A N 1
ATOM 1612 C CA . LEU A 1 202 ? 3.262 -8.574 -4.029 1.00 95.12 202 LEU A CA 1
ATOM 1613 C C . LEU A 1 202 ? 3.301 -7.571 -5.185 1.00 95.12 202 LEU A C 1
ATOM 1615 O O . LEU A 1 202 ? 4.140 -7.707 -6.072 1.00 95.12 202 LEU A O 1
ATOM 1619 N N . LEU A 1 203 ? 2.410 -6.572 -5.205 1.00 95.12 203 LEU A N 1
ATOM 1620 C CA . LEU A 1 203 ? 2.343 -5.651 -6.337 1.00 95.12 203 LEU A CA 1
ATOM 1621 C C . LEU A 1 203 ? 3.663 -4.857 -6.493 1.00 95.12 203 LEU A C 1
ATOM 1623 O O . LEU A 1 203 ? 4.096 -4.174 -5.553 1.00 95.12 203 LEU A O 1
ATOM 1627 N N . PRO A 1 204 ? 4.291 -4.872 -7.686 1.00 94.44 204 PRO A N 1
ATOM 1628 C CA . PRO A 1 204 ? 5.556 -4.187 -7.924 1.00 94.44 204 PRO A CA 1
ATOM 1629 C C . PRO A 1 204 ? 5.329 -2.701 -8.238 1.00 94.44 204 PRO A C 1
ATOM 1631 O O . PRO A 1 204 ? 5.488 -2.249 -9.373 1.00 94.44 204 PRO A O 1
ATOM 1634 N N . TYR A 1 205 ? 4.935 -1.927 -7.222 1.00 91.94 205 TYR A N 1
ATOM 1635 C CA . TYR A 1 205 ? 4.638 -0.496 -7.357 1.00 91.94 205 TYR A CA 1
ATOM 1636 C C . TYR A 1 205 ? 5.785 0.294 -7.992 1.00 91.94 205 TYR A C 1
ATOM 1638 O O . TYR A 1 205 ? 5.540 1.149 -8.832 1.00 91.94 205 TYR A O 1
ATOM 1646 N N . GLU A 1 206 ? 7.034 -0.000 -7.645 1.00 91.06 206 GLU A N 1
ATOM 1647 C CA . GLU A 1 206 ? 8.201 0.718 -8.159 1.00 91.06 206 GLU A CA 1
ATOM 1648 C C . GLU A 1 206 ? 8.395 0.483 -9.665 1.00 91.06 206 GLU A C 1
ATOM 1650 O O . GLU A 1 206 ? 8.729 1.422 -10.387 1.00 91.06 206 GLU A O 1
ATOM 1655 N N . TRP A 1 207 ? 8.108 -0.729 -10.157 1.00 93.00 207 TRP A N 1
ATOM 1656 C CA . TRP A 1 207 ? 8.094 -1.029 -11.593 1.00 93.00 207 TRP A CA 1
ATOM 1657 C C . TRP A 1 207 ? 6.931 -0.323 -12.303 1.00 93.00 207 TRP A C 1
ATOM 1659 O O . TRP A 1 207 ? 7.127 0.263 -13.365 1.00 93.00 207 TRP A O 1
ATOM 1669 N N . ILE A 1 208 ? 5.739 -0.299 -11.693 1.00 93.00 208 ILE A N 1
ATOM 1670 C CA . ILE A 1 208 ? 4.577 0.439 -12.220 1.00 93.00 208 ILE A CA 1
ATOM 1671 C C . ILE A 1 208 ? 4.881 1.941 -12.325 1.00 93.00 208 ILE A C 1
ATOM 1673 O O . ILE A 1 208 ? 4.541 2.579 -13.321 1.00 93.00 208 ILE A O 1
ATOM 1677 N N . GLU A 1 209 ? 5.521 2.525 -11.313 1.00 92.00 209 GLU A N 1
ATOM 1678 C CA . GLU A 1 209 ? 5.908 3.935 -11.332 1.00 92.00 209 GLU A CA 1
ATOM 1679 C C . GLU A 1 209 ? 7.020 4.205 -12.355 1.00 92.00 209 GLU A C 1
ATOM 1681 O O . GLU A 1 209 ? 6.956 5.212 -13.057 1.00 92.00 209 GLU A O 1
ATOM 1686 N N . ALA A 1 210 ? 7.994 3.301 -12.513 1.00 91.50 210 ALA A N 1
ATOM 1687 C CA . ALA A 1 210 ? 9.003 3.406 -13.570 1.00 91.50 210 ALA A CA 1
ATOM 1688 C C . ALA A 1 210 ? 8.358 3.382 -14.966 1.00 91.50 210 ALA A C 1
ATOM 1690 O O . ALA A 1 210 ? 8.636 4.255 -15.785 1.00 91.50 210 ALA A O 1
ATOM 1691 N N . TYR A 1 211 ? 7.420 2.462 -15.209 1.00 89.94 211 TYR A N 1
ATOM 1692 C CA . TYR A 1 211 ? 6.607 2.415 -16.429 1.00 89.94 211 TYR A CA 1
ATOM 1693 C C . TYR A 1 211 ? 5.933 3.766 -16.734 1.00 89.94 211 TYR A C 1
ATOM 1695 O O . TYR A 1 211 ? 6.047 4.286 -17.848 1.00 89.94 211 TYR A O 1
ATOM 1703 N N . LYS A 1 212 ? 5.269 4.375 -15.742 1.00 92.12 212 LYS A N 1
ATOM 1704 C CA . LYS A 1 212 ? 4.639 5.695 -15.910 1.00 92.12 212 LYS A CA 1
ATOM 1705 C C . LYS A 1 212 ? 5.665 6.768 -16.273 1.00 92.12 212 LYS A C 1
ATOM 1707 O O . LYS A 1 212 ? 5.409 7.575 -17.162 1.00 92.12 212 LYS A O 1
ATOM 1712 N N . LYS A 1 213 ? 6.846 6.744 -15.647 1.00 91.75 213 LYS A N 1
ATOM 1713 C CA . LYS A 1 213 ? 7.937 7.685 -15.944 1.00 91.75 213 LYS A CA 1
ATOM 1714 C C . LYS A 1 213 ? 8.490 7.518 -17.357 1.00 91.75 213 LYS A C 1
ATOM 1716 O O . LYS A 1 213 ? 8.726 8.530 -18.015 1.00 91.75 213 LYS A O 1
ATOM 1721 N N . TYR A 1 214 ? 8.617 6.290 -17.866 1.00 88.94 214 TYR A N 1
ATOM 1722 C CA . TYR A 1 214 ? 8.982 6.081 -19.270 1.00 88.94 214 TYR A CA 1
ATOM 1723 C C . TYR A 1 214 ? 7.943 6.691 -20.222 1.00 88.94 214 TYR A C 1
ATOM 1725 O O . TYR A 1 214 ? 8.314 7.369 -21.177 1.00 88.94 214 TYR A O 1
ATOM 1733 N N . ARG A 1 215 ? 6.641 6.529 -19.943 1.00 87.56 215 ARG A N 1
ATOM 1734 C CA . ARG A 1 215 ? 5.567 7.144 -20.748 1.00 87.56 215 ARG A CA 1
ATOM 1735 C C . ARG A 1 215 ? 5.573 8.669 -20.732 1.00 87.56 215 ARG A C 1
ATOM 1737 O O . ARG A 1 215 ? 5.177 9.285 -21.715 1.00 87.56 215 ARG A O 1
ATOM 1744 N N . GLU A 1 216 ? 6.009 9.267 -19.630 1.00 90.25 216 GLU A N 1
ATOM 1745 C CA . GLU A 1 216 ? 6.197 10.715 -19.497 1.00 90.25 216 GLU A CA 1
ATOM 1746 C C . GLU A 1 216 ? 7.469 11.219 -20.211 1.00 90.25 216 GLU A C 1
ATOM 1748 O O . GLU A 1 216 ? 7.730 12.419 -20.221 1.00 90.25 216 GLU A O 1
ATOM 1753 N N . GLY A 1 217 ? 8.278 10.325 -20.797 1.00 86.94 217 GLY A N 1
ATOM 1754 C CA . GLY A 1 217 ? 9.562 10.656 -21.419 1.00 86.94 217 GLY A CA 1
ATOM 1755 C C . GLY A 1 217 ? 10.705 10.858 -20.417 1.00 86.94 217 GLY A C 1
ATOM 1756 O O . GLY A 1 217 ? 11.810 11.235 -20.803 1.00 86.94 217 GLY A O 1
ATOM 1757 N N . ASN A 1 218 ? 10.483 10.583 -19.129 1.00 89.38 218 ASN A N 1
ATOM 1758 C CA . ASN A 1 218 ? 11.483 10.735 -18.076 1.00 89.38 218 ASN A CA 1
ATOM 1759 C C . ASN A 1 218 ? 12.287 9.439 -17.878 1.00 89.38 218 ASN A C 1
ATOM 1761 O O . ASN A 1 218 ? 12.271 8.805 -16.820 1.00 89.38 218 ASN A O 1
ATOM 1765 N N . VAL A 1 219 ? 12.988 9.048 -18.942 1.00 87.94 219 VAL A N 1
ATOM 1766 C CA . VAL A 1 219 ? 13.724 7.778 -19.051 1.00 87.94 219 VAL A CA 1
ATOM 1767 C C . VAL A 1 219 ? 14.767 7.631 -17.944 1.00 87.94 219 VAL A C 1
ATOM 1769 O O . VAL A 1 219 ? 14.836 6.597 -17.292 1.00 87.94 219 VAL A O 1
ATOM 1772 N N . ARG A 1 220 ? 15.549 8.684 -17.671 1.00 89.44 220 ARG A N 1
ATOM 1773 C CA . ARG A 1 220 ? 16.616 8.639 -16.658 1.00 89.44 220 ARG A CA 1
ATOM 1774 C C . ARG A 1 220 ? 16.078 8.335 -15.259 1.00 89.44 220 ARG A C 1
ATOM 1776 O O . ARG A 1 220 ? 16.691 7.565 -14.526 1.00 89.44 220 ARG A O 1
ATOM 1783 N N . GLU A 1 221 ? 14.959 8.949 -14.874 1.00 90.62 221 GLU A N 1
ATOM 1784 C CA . GLU A 1 221 ? 14.335 8.668 -13.578 1.00 90.62 221 GLU A CA 1
ATOM 1785 C C . GLU A 1 221 ? 13.736 7.257 -13.543 1.00 90.62 221 GLU A C 1
ATOM 1787 O O . GLU A 1 221 ? 13.851 6.571 -12.527 1.00 90.62 221 GLU A O 1
ATOM 1792 N N . ALA A 1 222 ? 13.128 6.812 -14.646 1.00 90.50 222 ALA A N 1
ATOM 1793 C CA . ALA A 1 222 ? 12.558 5.475 -14.761 1.00 90.50 222 ALA A CA 1
ATOM 1794 C C . ALA A 1 222 ? 13.623 4.376 -14.588 1.00 90.50 222 ALA A C 1
ATOM 1796 O O . ALA A 1 222 ? 13.462 3.505 -13.733 1.00 90.50 222 ALA A O 1
ATOM 1797 N N . GLU A 1 223 ? 14.735 4.476 -15.322 1.00 89.75 223 GLU A N 1
ATOM 1798 C CA . GLU A 1 223 ? 15.884 3.563 -15.239 1.00 89.75 223 GLU A CA 1
ATOM 1799 C C . GLU A 1 223 ? 16.475 3.529 -13.823 1.00 89.75 223 GLU A C 1
ATOM 1801 O O . GLU A 1 223 ? 16.668 2.459 -13.251 1.00 89.75 223 GLU A O 1
ATOM 1806 N N . ALA A 1 224 ? 16.697 4.695 -13.203 1.00 89.88 224 ALA A N 1
ATOM 1807 C CA . ALA A 1 224 ? 17.251 4.771 -11.850 1.00 89.88 224 ALA A CA 1
ATOM 1808 C C . ALA A 1 224 ? 16.345 4.090 -10.806 1.00 89.88 224 ALA A C 1
ATOM 1810 O O . ALA A 1 224 ? 16.828 3.348 -9.947 1.00 89.88 224 ALA A O 1
ATOM 1811 N N . ARG A 1 225 ? 15.025 4.311 -10.891 1.00 89.50 225 ARG A N 1
ATOM 1812 C CA . ARG A 1 225 ? 14.037 3.667 -10.009 1.00 89.50 225 ARG A CA 1
ATOM 1813 C C . ARG A 1 225 ? 14.022 2.155 -10.197 1.00 89.50 225 ARG A C 1
ATOM 1815 O O . ARG A 1 225 ? 14.025 1.413 -9.215 1.00 89.50 225 ARG A O 1
ATOM 1822 N N . LEU A 1 226 ? 14.005 1.704 -11.448 1.00 90.44 226 LEU A N 1
ATOM 1823 C CA . LEU A 1 226 ? 13.929 0.288 -11.770 1.00 90.44 226 LEU A CA 1
ATOM 1824 C C . LEU A 1 226 ? 15.218 -0.444 -11.377 1.00 90.44 226 LEU A C 1
ATOM 1826 O O . LEU A 1 226 ? 15.145 -1.505 -10.763 1.00 90.44 226 LEU A O 1
ATOM 1830 N N . ALA A 1 227 ? 16.386 0.160 -11.609 1.00 90.06 227 ALA A N 1
ATOM 1831 C CA . ALA A 1 227 ? 17.674 -0.396 -11.201 1.00 90.06 227 ALA A CA 1
ATOM 1832 C C . ALA A 1 227 ? 17.738 -0.586 -9.681 1.00 90.06 227 ALA A C 1
ATOM 1834 O O . ALA A 1 227 ? 18.060 -1.679 -9.209 1.00 90.06 227 ALA A O 1
ATOM 1835 N N . ALA A 1 228 ? 17.346 0.438 -8.913 1.00 88.25 228 ALA A N 1
ATOM 1836 C CA . ALA A 1 228 ? 17.284 0.359 -7.455 1.00 88.25 228 ALA A CA 1
ATOM 1837 C C . ALA A 1 228 ? 16.337 -0.752 -6.971 1.00 88.25 228 ALA A C 1
ATOM 1839 O O . ALA A 1 228 ? 16.629 -1.424 -5.982 1.00 88.25 228 ALA A O 1
ATOM 1840 N N . ARG A 1 229 ? 15.218 -0.969 -7.674 1.00 88.88 229 ARG A N 1
ATOM 1841 C CA . ARG A 1 229 ? 14.260 -2.026 -7.339 1.00 88.88 229 ARG A CA 1
ATOM 1842 C C . ARG A 1 229 ? 14.811 -3.423 -7.627 1.00 88.88 229 ARG A C 1
ATOM 1844 O O . ARG A 1 229 ? 14.733 -4.278 -6.750 1.00 88.88 229 ARG A O 1
ATOM 1851 N N . VAL A 1 230 ? 15.388 -3.647 -8.808 1.00 88.81 230 VAL A N 1
ATOM 1852 C CA . VAL A 1 230 ? 15.936 -4.955 -9.215 1.00 88.81 230 VAL A CA 1
ATOM 1853 C C . VAL A 1 230 ? 16.995 -5.444 -8.228 1.00 88.81 230 VAL A C 1
ATOM 1855 O O . VAL A 1 230 ? 16.964 -6.603 -7.820 1.00 88.81 230 VAL A O 1
ATOM 1858 N N . HIS A 1 231 ? 17.882 -4.551 -7.777 1.00 86.94 231 HIS A N 1
ATOM 1859 C CA . HIS A 1 231 ? 18.955 -4.899 -6.840 1.00 86.94 231 HIS A CA 1
ATOM 1860 C C . HIS A 1 231 ? 18.429 -5.361 -5.473 1.00 86.94 231 HIS A C 1
ATOM 1862 O O . HIS A 1 231 ? 19.079 -6.162 -4.809 1.00 86.94 231 HIS A O 1
ATOM 1868 N N . ARG A 1 232 ? 17.238 -4.901 -5.069 1.00 89.88 232 ARG A N 1
ATOM 1869 C CA . ARG A 1 232 ? 16.620 -5.223 -3.773 1.00 89.88 232 ARG A CA 1
ATOM 1870 C C . ARG A 1 232 ? 15.511 -6.269 -3.863 1.00 89.88 232 ARG A C 1
ATOM 1872 O O . ARG A 1 232 ? 14.839 -6.528 -2.870 1.00 89.88 232 ARG A O 1
ATOM 1879 N N . GLU A 1 233 ? 15.287 -6.889 -5.022 1.00 90.69 233 GLU A N 1
ATOM 1880 C CA . GLU A 1 233 ? 14.149 -7.797 -5.219 1.00 90.69 233 GLU A CA 1
ATOM 1881 C C . GLU A 1 233 ? 14.227 -9.041 -4.319 1.00 90.69 233 GLU A C 1
ATOM 1883 O O . GLU A 1 233 ? 13.245 -9.416 -3.680 1.00 90.69 233 GLU A O 1
ATOM 1888 N N . THR A 1 234 ? 15.409 -9.657 -4.217 1.00 90.56 234 THR A N 1
ATOM 1889 C CA . THR A 1 234 ? 15.635 -10.828 -3.352 1.00 90.56 234 THR A CA 1
ATOM 1890 C C . THR A 1 234 ? 15.521 -10.468 -1.870 1.00 90.56 234 THR A C 1
ATOM 1892 O O . THR A 1 234 ? 14.983 -11.240 -1.074 1.00 90.56 234 THR A O 1
ATOM 1895 N N . GLU A 1 235 ? 16.017 -9.294 -1.482 1.00 92.56 235 GLU A N 1
ATOM 1896 C CA . GLU A 1 235 ? 15.890 -8.780 -0.115 1.00 92.56 235 GLU A CA 1
ATOM 1897 C C . GLU A 1 235 ? 14.423 -8.521 0.227 1.00 92.56 235 GLU A C 1
ATOM 1899 O O . GLU A 1 235 ? 13.958 -8.947 1.283 1.00 92.56 235 GLU A O 1
ATOM 1904 N N . TRP A 1 236 ? 13.675 -7.921 -0.704 1.00 94.06 236 TRP A N 1
ATOM 1905 C CA . TRP A 1 236 ? 12.241 -7.696 -0.580 1.00 94.06 236 TRP A CA 1
ATOM 1906 C C . TRP A 1 236 ? 11.479 -9.007 -0.397 1.00 94.06 236 TRP A C 1
ATOM 1908 O O . TRP A 1 236 ? 10.756 -9.143 0.584 1.00 94.06 236 TRP A O 1
ATOM 1918 N N . ALA A 1 237 ? 11.669 -9.997 -1.273 1.00 94.12 237 ALA A N 1
ATOM 1919 C CA . ALA A 1 237 ? 11.000 -11.295 -1.156 1.00 94.12 237 ALA A CA 1
ATOM 1920 C C . ALA A 1 237 ? 11.268 -11.966 0.205 1.00 94.12 237 ALA A C 1
ATOM 1922 O O . ALA A 1 237 ? 10.348 -12.459 0.861 1.00 94.12 237 ALA A O 1
ATOM 1923 N N . ASN A 1 238 ? 12.515 -11.912 0.681 1.00 93.56 238 ASN A N 1
ATOM 1924 C CA . ASN A 1 238 ? 12.884 -12.422 2.000 1.00 93.56 238 ASN A CA 1
ATOM 1925 C C . ASN A 1 238 ? 12.249 -11.630 3.152 1.00 93.56 238 ASN A C 1
ATOM 1927 O O . ASN A 1 238 ? 11.834 -12.231 4.146 1.00 93.56 238 ASN A O 1
ATOM 1931 N N . ALA A 1 239 ? 12.184 -10.303 3.042 1.00 94.81 239 ALA A N 1
ATOM 1932 C CA . ALA A 1 239 ? 11.546 -9.441 4.029 1.00 94.81 239 ALA A CA 1
ATOM 1933 C C . ALA A 1 239 ? 10.038 -9.717 4.105 1.00 94.81 239 ALA A C 1
ATOM 1935 O O . ALA A 1 239 ? 9.516 -9.903 5.203 1.00 94.81 239 ALA A O 1
ATOM 1936 N N . VAL A 1 240 ? 9.363 -9.838 2.954 1.00 95.50 240 VAL A N 1
ATOM 1937 C CA . VAL A 1 240 ? 7.940 -10.204 2.868 1.00 95.50 240 VAL A CA 1
ATOM 1938 C C . VAL A 1 240 ? 7.696 -11.575 3.487 1.00 95.50 240 VAL A C 1
ATOM 1940 O O . VAL A 1 240 ? 6.803 -11.694 4.320 1.00 95.50 240 VAL A O 1
ATOM 1943 N N . ARG A 1 241 ? 8.511 -12.588 3.163 1.00 95.00 241 ARG A N 1
ATOM 1944 C CA . ARG A 1 241 ? 8.391 -13.934 3.747 1.00 95.00 241 ARG A CA 1
ATOM 1945 C C . ARG A 1 241 ? 8.482 -13.907 5.273 1.00 95.00 241 ARG A C 1
ATOM 1947 O O . ARG A 1 241 ? 7.580 -14.392 5.950 1.00 95.00 241 ARG A O 1
ATOM 1954 N N . LYS A 1 242 ? 9.548 -13.310 5.822 1.00 93.44 242 LYS A N 1
ATOM 1955 C CA . LYS A 1 242 ? 9.747 -13.197 7.280 1.00 93.44 242 LYS A CA 1
ATOM 1956 C C . LYS A 1 242 ? 8.596 -12.444 7.948 1.00 93.44 242 LYS A C 1
ATOM 1958 O O . LYS A 1 242 ? 8.128 -12.838 9.012 1.00 93.44 242 LYS A O 1
ATOM 1963 N N . PHE A 1 243 ? 8.142 -11.360 7.323 1.00 94.62 243 PHE A N 1
ATOM 1964 C CA . PHE A 1 243 ? 7.047 -10.553 7.843 1.00 94.62 243 PHE A CA 1
ATOM 1965 C C . PHE A 1 243 ? 5.713 -11.309 7.820 1.00 94.62 243 PHE A C 1
ATOM 1967 O O . PHE A 1 243 ? 4.990 -11.276 8.812 1.00 94.62 243 PHE A O 1
ATOM 1974 N N . ARG A 1 244 ? 5.425 -12.053 6.744 1.00 94.75 244 ARG A N 1
ATOM 1975 C CA . ARG A 1 244 ? 4.240 -12.913 6.617 1.00 94.75 244 ARG A CA 1
ATOM 1976 C C . ARG A 1 244 ? 4.226 -14.021 7.669 1.00 94.75 244 ARG A C 1
ATOM 1978 O O . ARG A 1 244 ? 3.205 -14.262 8.300 1.00 94.75 244 ARG A O 1
ATOM 1985 N N . GLU A 1 245 ? 5.359 -14.680 7.893 1.00 93.31 245 GLU A N 1
ATOM 1986 C CA . GLU A 1 245 ? 5.484 -15.695 8.947 1.00 93.31 245 GLU A CA 1
ATOM 1987 C C . GLU A 1 245 ? 5.185 -15.098 10.336 1.00 93.31 245 GLU A C 1
ATOM 1989 O O . GLU A 1 245 ? 4.492 -15.712 11.145 1.00 93.31 245 GLU A O 1
ATOM 1994 N N . ALA A 1 246 ? 5.648 -13.872 10.600 1.00 92.75 246 ALA A N 1
ATOM 1995 C CA . ALA A 1 246 ? 5.437 -13.201 11.879 1.00 92.75 246 ALA A CA 1
ATOM 1996 C C . ALA A 1 246 ? 4.022 -12.616 12.050 1.00 92.75 246 ALA A C 1
ATOM 1998 O O . ALA A 1 246 ? 3.499 -12.594 13.167 1.00 92.75 246 ALA A O 1
ATOM 1999 N N . TRP A 1 247 ? 3.372 -12.148 10.977 1.00 93.00 247 TRP A N 1
ATOM 2000 C CA . TRP A 1 247 ? 2.063 -11.500 11.092 1.00 93.00 247 TRP A CA 1
ATOM 2001 C C . TRP A 1 247 ? 0.904 -12.474 11.338 1.00 93.00 247 TRP A C 1
ATOM 2003 O O . TRP A 1 247 ? -0.210 -12.043 11.637 1.00 93.00 247 TRP A O 1
ATOM 2013 N N . ALA A 1 248 ? 1.159 -13.787 11.265 1.00 88.69 248 ALA A N 1
ATOM 2014 C CA . ALA A 1 248 ? 0.176 -14.821 11.577 1.00 88.69 248 ALA A CA 1
ATOM 2015 C C . ALA A 1 248 ? -0.295 -14.705 13.038 1.00 88.69 248 ALA A C 1
ATOM 2017 O O . ALA A 1 248 ? -1.448 -14.998 13.348 1.00 88.69 248 ALA A O 1
ATOM 2018 N N . ALA A 1 249 ? 0.553 -14.152 13.916 1.00 92.56 249 ALA A N 1
ATOM 2019 C CA . ALA A 1 249 ? 0.204 -13.795 15.291 1.00 92.56 249 ALA A CA 1
ATOM 2020 C C . ALA A 1 249 ? -0.952 -12.777 15.398 1.00 92.56 249 ALA A C 1
ATOM 2022 O O . ALA A 1 249 ? -1.584 -12.682 16.447 1.00 92.56 249 ALA A O 1
ATOM 2023 N N . PHE A 1 250 ? -1.251 -12.034 14.327 1.00 93.44 250 PHE A N 1
ATOM 2024 C CA . PHE A 1 250 ? -2.387 -11.110 14.245 1.00 93.44 250 PHE A CA 1
ATOM 2025 C C . PHE A 1 250 ? -3.619 -11.721 13.563 1.00 93.44 250 PHE A C 1
ATOM 2027 O O . PHE A 1 250 ? -4.580 -11.003 13.302 1.00 93.44 250 PHE A O 1
ATOM 2034 N N . GLY A 1 251 ? -3.605 -13.021 13.246 1.00 92.25 251 GLY A N 1
ATOM 2035 C CA . GLY A 1 251 ? -4.689 -13.688 12.521 1.00 92.25 251 GLY A CA 1
ATOM 2036 C C . GLY A 1 251 ? -4.699 -13.415 11.014 1.00 92.25 251 GLY A C 1
ATOM 2037 O O . GLY A 1 251 ? -5.693 -13.707 10.365 1.00 92.25 251 GLY A O 1
ATOM 2038 N N . LEU A 1 252 ? -3.611 -12.876 10.455 1.00 93.75 252 LEU A N 1
ATOM 2039 C CA . LEU A 1 252 ? -3.450 -12.568 9.026 1.00 93.75 252 LEU A CA 1
ATOM 2040 C C . LEU A 1 252 ? -2.775 -13.718 8.252 1.00 93.75 252 LEU A C 1
ATOM 2042 O O . LEU A 1 252 ? -2.006 -13.477 7.321 1.00 93.75 252 LEU A O 1
ATOM 2046 N N . ASP A 1 253 ? -2.990 -14.966 8.675 1.00 92.88 253 ASP A N 1
ATOM 2047 C CA . ASP A 1 253 ? -2.336 -16.117 8.051 1.00 92.88 253 ASP A CA 1
ATOM 2048 C C . ASP A 1 253 ? -2.779 -16.291 6.595 1.00 92.88 253 ASP A C 1
ATOM 2050 O O . ASP A 1 253 ? -3.962 -16.188 6.266 1.00 92.88 253 ASP A O 1
ATOM 2054 N N . VAL A 1 254 ? -1.802 -16.522 5.719 1.00 93.62 254 VAL A N 1
ATOM 2055 C CA . VAL A 1 254 ? -2.011 -16.588 4.274 1.00 93.62 254 VAL A CA 1
ATOM 2056 C C . VAL A 1 254 ? -1.009 -17.517 3.603 1.00 93.62 254 VAL A C 1
ATOM 2058 O O . VAL A 1 254 ? 0.174 -17.565 3.962 1.00 93.62 254 VAL A O 1
ATOM 2061 N N . ALA A 1 255 ? -1.475 -18.219 2.568 1.00 93.12 255 ALA A N 1
ATOM 2062 C CA . ALA A 1 255 ? -0.623 -19.068 1.748 1.00 93.12 255 ALA A CA 1
ATOM 2063 C C . ALA A 1 255 ? 0.341 -18.209 0.903 1.00 93.12 255 ALA A C 1
ATOM 2065 O O . ALA A 1 255 ? -0.120 -17.284 0.224 1.00 93.12 255 ALA A O 1
ATOM 2066 N N . PRO A 1 256 ? 1.657 -18.498 0.910 1.00 94.12 256 PRO A N 1
ATOM 2067 C CA . PRO A 1 256 ? 2.618 -17.765 0.096 1.00 94.12 256 PRO A CA 1
ATOM 2068 C C . PRO A 1 256 ? 2.494 -18.117 -1.387 1.00 94.12 256 PRO A C 1
ATOM 2070 O O . PRO A 1 256 ? 2.054 -19.210 -1.743 1.00 94.12 256 PRO A O 1
ATOM 2073 N N . ILE A 1 257 ? 2.989 -17.234 -2.257 1.00 93.25 257 ILE A N 1
ATOM 2074 C CA . ILE A 1 257 ? 3.285 -17.565 -3.654 1.00 93.25 257 ILE A CA 1
ATOM 2075 C C . ILE A 1 257 ? 4.675 -18.225 -3.716 1.00 93.25 257 ILE A C 1
ATOM 2077 O O . ILE A 1 257 ? 5.681 -17.527 -3.540 1.00 93.25 257 ILE A O 1
ATOM 2081 N N . PRO A 1 258 ? 4.780 -19.545 -3.991 1.00 91.06 258 PRO A N 1
ATOM 2082 C CA . PRO A 1 258 ? 6.029 -20.283 -3.783 1.00 91.06 258 PRO A CA 1
ATOM 2083 C C . PRO A 1 258 ? 7.201 -19.797 -4.631 1.00 91.06 258 PRO A C 1
ATOM 2085 O O . PRO A 1 258 ? 8.333 -19.811 -4.171 1.00 91.06 258 PRO A O 1
ATOM 2088 N N . TRP A 1 259 ? 6.955 -19.351 -5.862 1.00 91.19 259 TRP A N 1
ATOM 2089 C CA . TRP A 1 259 ? 8.025 -18.879 -6.744 1.00 91.19 259 TRP A CA 1
ATOM 2090 C C . TRP A 1 259 ? 8.523 -17.468 -6.383 1.00 91.19 259 TRP A C 1
ATOM 2092 O O . TRP A 1 259 ? 9.633 -17.105 -6.766 1.00 91.19 259 TRP A O 1
ATOM 2102 N N . PHE A 1 260 ? 7.722 -16.679 -5.655 1.00 91.38 260 PHE A N 1
ATOM 2103 C CA . PHE A 1 260 ? 8.101 -15.341 -5.195 1.00 91.38 260 PHE A CA 1
ATOM 2104 C C . PHE A 1 260 ? 8.898 -15.416 -3.888 1.00 91.38 260 PHE A C 1
ATOM 2106 O O . PHE A 1 260 ? 9.980 -14.844 -3.803 1.00 91.38 260 PHE A O 1
ATOM 2113 N N . GLU A 1 261 ? 8.397 -16.154 -2.891 1.00 88.44 261 GLU A N 1
ATOM 2114 C CA . GLU A 1 261 ? 9.076 -16.326 -1.592 1.00 88.44 261 GLU A CA 1
ATOM 2115 C C . GLU A 1 261 ? 10.101 -17.467 -1.578 1.00 88.44 261 GLU A C 1
ATOM 2117 O O . GLU A 1 261 ? 10.834 -17.635 -0.600 1.00 88.44 261 GLU A O 1
ATOM 2122 N N . GLY A 1 262 ? 10.142 -18.273 -2.637 1.00 81.38 262 GLY A N 1
ATOM 2123 C CA . GLY A 1 262 ? 11.078 -19.375 -2.774 1.00 81.38 262 GLY A CA 1
ATOM 2124 C C . GLY A 1 262 ? 12.514 -18.871 -2.765 1.00 81.38 262 GLY A C 1
ATOM 2125 O O . GLY A 1 262 ? 12.847 -17.869 -3.402 1.00 81.38 262 GLY A O 1
ATOM 2126 N N . ALA A 1 263 ? 13.387 -19.586 -2.055 1.00 56.53 263 ALA A N 1
ATOM 2127 C CA . ALA A 1 263 ? 14.814 -19.339 -2.140 1.00 56.53 263 ALA A CA 1
ATOM 2128 C C . ALA A 1 263 ? 15.241 -19.510 -3.602 1.00 56.53 263 ALA A C 1
ATOM 2130 O O . ALA A 1 263 ? 15.243 -20.621 -4.131 1.00 56.53 263 ALA A O 1
ATOM 2131 N N . ARG A 1 264 ? 15.613 -18.410 -4.264 1.00 53.94 264 ARG A N 1
ATOM 2132 C CA . ARG A 1 264 ? 16.396 -18.488 -5.493 1.00 53.94 264 ARG A CA 1
ATOM 2133 C C . ARG A 1 264 ? 17.768 -19.011 -5.093 1.00 53.94 264 ARG A C 1
ATOM 2135 O O . ARG A 1 264 ? 18.674 -18.236 -4.805 1.00 53.94 264 ARG A O 1
ATOM 2142 N N . THR A 1 265 ? 17.923 -20.327 -5.032 1.00 34.06 265 THR A N 1
ATOM 2143 C CA . THR A 1 265 ? 19.238 -20.935 -5.198 1.00 34.06 265 THR A CA 1
ATOM 2144 C C . THR A 1 265 ? 19.633 -20.645 -6.636 1.00 34.06 265 THR A C 1
ATOM 2146 O O . THR A 1 265 ? 19.258 -21.371 -7.553 1.00 34.06 265 THR A O 1
ATOM 2149 N N . VAL A 1 266 ? 20.288 -19.505 -6.839 1.00 35.34 266 VAL A N 1
ATOM 2150 C CA . VAL A 1 266 ? 21.053 -19.264 -8.055 1.00 35.34 266 VAL A CA 1
ATOM 2151 C C . VAL A 1 266 ? 22.206 -20.260 -7.973 1.00 35.34 266 VAL A C 1
ATOM 2153 O O . VAL A 1 266 ? 23.114 -20.083 -7.161 1.00 35.34 266 VAL A O 1
ATOM 2156 N N . GLY A 1 267 ? 22.052 -21.385 -8.669 1.00 32.78 267 GLY A N 1
ATOM 2157 C CA . GLY A 1 267 ? 23.147 -22.308 -8.952 1.00 32.78 267 GLY A CA 1
ATOM 2158 C C . GLY A 1 267 ? 24.035 -21.750 -10.048 1.00 32.78 267 GLY A C 1
ATOM 2159 O O . GLY A 1 267 ? 23.503 -20.988 -10.889 1.00 32.78 267 GLY A O 1
#

Solvent-accessible surface area (backbone atoms only — not comparable to full-atom values): 14239 Å² total; per-residue (Å²): 112,76,62,58,67,68,57,48,54,47,21,33,77,53,67,32,40,70,46,63,76,46,84,81,66,88,73,50,46,25,57,52,20,30,54,50,31,45,44,17,50,32,32,34,84,61,85,75,65,93,82,46,92,45,64,41,55,50,40,63,60,59,55,51,52,53,53,50,54,52,54,49,54,49,57,52,47,40,72,76,58,65,53,95,72,70,61,63,67,58,64,74,43,39,66,60,50,53,50,39,35,49,49,20,47,49,51,30,55,77,68,41,41,52,63,50,30,60,61,46,33,78,60,2,37,38,20,56,68,70,35,40,73,93,43,51,43,82,54,90,31,13,68,40,74,54,69,58,49,61,41,29,35,22,37,41,59,45,25,54,30,36,29,36,46,48,36,34,74,79,69,27,52,68,51,23,47,37,18,52,51,23,18,37,75,69,44,70,63,51,52,84,48,17,51,54,33,50,26,58,64,48,38,52,59,60,54,54,51,19,54,53,28,44,76,72,67,40,47,72,61,15,52,54,46,38,53,59,46,62,79,40,46,69,60,47,30,51,46,51,46,56,39,51,67,58,42,35,83,53,44,32,58,68,87,78,59,64,85,64,58,42,83,80,76,81,121

Secondary structure (DSSP, 8-state):
-PPPHHHHHHHHHTT-SS------S---HHHHHHHHHHHHHHHTT----TT-TTB-TT-HHHHHHHHHHHHHHHHHHHHHS--SS--HHHHHHHHHHHHHHHHHHHHHHHTTHHHHHHHGGGG-S-B-SS--GGGEEEETTEEEE--GGG-BB--THHHHHHHHHHHHHHT-HHHHHHHHHHHHHHS---TTHHHHHHHHHHS-HHHHHHHHHHHTT-HHHHHHHHHHHHHTHHHHHHHHHHHHHHHGGGT------HHHHS-----

Radius of gyration: 19.28 Å; Cα contacts (8 Å, |Δi|>4): 352; chains: 1; bounding box: 47×42×57 Å

Foldseek 3Di:
DADPVVLLVQLVVQCLNFFDADDDDDCQLLNVLQNLLSSFQSQQPPDDDPPDPQACQLPPLVVLVVLLVVLVVVLVVCVVPPPPPGLVLLNVCVVVQSVLSVVLSVLCVVLPRRVVFVVLSNSGFKDLQQDEPVQWDQDNRGTDGHDNVSMGGTHSLRNLLNHLLRCCVPPFQVSSVSNVNSNCVNPQDEQSSLSVSLSSLSNPVLLSVLSVCVVVVNSVVSSVSSVVCVVCQLVSLCRSVVNQVVCVVSVSHDDDPCVRNPPPPPD